Protein AF-A0A1X7KMZ3-F1 (afdb_monomer_lite)

Radius of gyration: 23.18 Å; chains: 1; bounding box: 43×46×65 Å

Organism: NCBI:txid1028

pLDDT: mean 80.12, std 15.89, range [40.56, 98.0]

Secondary structure (DSSP, 8-state):
-HHHHHHHHHHHHHHHHHHHHH-HHHHHHHHHHHHTS-HHHHHHHHHHHHHHHHHHHHHHHHHHT--SSHHHHS----------SEEEE--GGGSEEEEEES---THHHHHHHHHHHH-TT---TT-EEEE-SS-EEEE-TT--HHHHHHHHHHHHHHSTTS-EEEEEE-SS-EEEEEE-SSSTTEEEEEETT--EEEEETTTTTTT--EEEE-TT--------HHHHHHHHHHH-

Structure (mmCIF, N/CA/C/O backbone):
data_AF-A0A1X7KMZ3-F1
#
_entry.id   AF-A0A1X7KMZ3-F1
#
loop_
_atom_site.group_PDB
_atom_site.id
_atom_site.type_symbol
_atom_site.label_atom_id
_atom_site.label_alt_id
_atom_site.label_comp_id
_atom_site.label_asym_id
_atom_site.label_entity_id
_atom_site.label_seq_id
_atom_site.pdbx_PDB_ins_code
_atom_site.Cartn_x
_atom_site.Cartn_y
_atom_site.Cartn_z
_atom_site.occupancy
_atom_site.B_iso_or_equiv
_atom_site.auth_seq_id
_atom_site.auth_comp_id
_atom_site.auth_asym_id
_atom_site.auth_atom_id
_atom_site.pdbx_PDB_model_num
ATOM 1 N N . MET A 1 1 ? 12.683 31.405 -36.930 1.00 46.34 1 MET A N 1
ATOM 2 C CA . MET A 1 1 ? 13.357 30.207 -36.373 1.00 46.34 1 MET A CA 1
ATOM 3 C C . MET A 1 1 ? 12.387 29.096 -35.971 1.00 46.34 1 MET A C 1
ATOM 5 O O . MET A 1 1 ? 12.690 27.960 -36.294 1.00 46.34 1 MET A O 1
ATOM 9 N N . LYS A 1 2 ? 11.215 29.391 -35.378 1.00 45.09 2 LYS A N 1
ATOM 10 C CA . LYS A 1 2 ? 10.171 28.395 -35.037 1.00 45.09 2 LYS A CA 1
ATOM 11 C C . LYS A 1 2 ? 9.785 27.461 -36.208 1.00 45.09 2 LYS A C 1
ATOM 13 O O . LYS A 1 2 ? 9.883 26.249 -36.090 1.00 45.09 2 LYS A O 1
ATOM 18 N N . TYR A 1 3 ? 9.530 28.041 -37.382 1.00 51.06 3 TYR A N 1
ATOM 19 C CA . TYR A 1 3 ? 9.120 27.303 -38.588 1.00 51.06 3 TYR A CA 1
ATOM 20 C C . TYR A 1 3 ? 10.201 26.406 -39.218 1.00 51.06 3 TYR A C 1
ATOM 22 O O . TYR A 1 3 ? 9.882 25.451 -39.916 1.00 51.06 3 TYR A O 1
ATOM 30 N N . VAL A 1 4 ? 11.488 26.689 -38.979 1.00 57.62 4 VAL A N 1
ATOM 31 C CA . VAL A 1 4 ? 12.592 25.868 -39.516 1.00 57.62 4 VAL A CA 1
ATOM 32 C C . VAL A 1 4 ? 12.748 24.587 -38.693 1.00 57.62 4 VAL A C 1
ATOM 34 O O . VAL A 1 4 ? 13.007 23.521 -39.242 1.00 57.62 4 VAL A O 1
ATOM 37 N N . PHE A 1 5 ? 12.537 24.687 -37.380 1.00 48.81 5 PHE A N 1
ATOM 38 C CA . PHE A 1 5 ? 12.595 23.554 -36.463 1.00 48.81 5 PHE A CA 1
ATOM 39 C C . PHE A 1 5 ? 11.394 22.616 -36.645 1.00 48.81 5 PHE A C 1
ATOM 41 O O . PHE A 1 5 ? 11.571 21.407 -36.774 1.00 48.81 5 PHE A O 1
ATOM 48 N N . GLU A 1 6 ? 10.187 23.176 -36.770 1.00 58.66 6 GLU A N 1
ATOM 49 C CA . GLU A 1 6 ? 8.976 22.417 -37.116 1.00 58.66 6 GLU A CA 1
ATOM 50 C C . GLU A 1 6 ? 9.126 21.709 -38.473 1.00 58.66 6 GLU A C 1
ATOM 52 O O . GLU A 1 6 ? 8.805 20.527 -38.594 1.00 58.66 6 GLU A O 1
ATOM 57 N N . GLY A 1 7 ? 9.708 22.384 -39.473 1.00 70.38 7 GLY A N 1
ATOM 58 C CA . GLY A 1 7 ? 9.989 21.789 -40.781 1.00 70.38 7 GLY A CA 1
ATOM 59 C C . GLY A 1 7 ? 10.945 20.593 -40.719 1.00 70.38 7 GLY A C 1
ATOM 60 O O . GLY A 1 7 ? 10.692 19.573 -41.357 1.00 70.38 7 GLY A O 1
ATOM 61 N N . LEU A 1 8 ? 12.012 20.674 -39.918 1.00 64.81 8 LEU A N 1
ATOM 62 C CA . LEU A 1 8 ? 12.963 19.569 -39.743 1.00 64.81 8 LEU A CA 1
ATOM 63 C C . LEU A 1 8 ? 12.339 18.359 -39.037 1.00 64.81 8 LEU A C 1
ATOM 65 O O . LEU A 1 8 ? 12.598 17.225 -39.441 1.00 64.81 8 LEU A O 1
ATOM 69 N N . ILE A 1 9 ? 11.484 18.585 -38.034 1.00 67.19 9 ILE A N 1
ATOM 70 C CA . ILE A 1 9 ? 10.763 17.507 -37.339 1.00 67.19 9 ILE A CA 1
ATOM 71 C C . ILE A 1 9 ? 9.803 16.803 -38.299 1.00 67.19 9 ILE A C 1
ATOM 73 O O . ILE A 1 9 ? 9.798 15.574 -38.371 1.00 67.19 9 ILE A O 1
ATOM 77 N N . ILE A 1 10 ? 9.033 17.564 -39.080 1.00 72.69 10 ILE A N 1
ATOM 78 C CA . ILE A 1 10 ? 8.087 17.002 -40.051 1.00 72.69 10 ILE A CA 1
ATOM 79 C C . ILE A 1 10 ? 8.833 16.179 -41.109 1.00 72.69 10 ILE A C 1
ATOM 81 O O . ILE A 1 10 ? 8.431 15.053 -41.400 1.00 72.69 10 ILE A O 1
ATOM 85 N N . ILE A 1 11 ? 9.954 16.681 -41.636 1.00 76.12 11 ILE A N 1
ATOM 86 C CA . ILE A 1 11 ? 10.783 15.938 -42.599 1.00 76.12 11 ILE A CA 1
ATOM 87 C C . ILE A 1 11 ? 11.349 14.658 -41.966 1.00 76.12 11 ILE A C 1
ATOM 89 O O . ILE A 1 11 ? 11.349 13.613 -42.615 1.00 76.12 11 ILE A O 1
ATOM 93 N N . GLY A 1 12 ? 11.777 14.709 -40.701 1.00 73.12 12 GLY A N 1
ATOM 94 C CA . GLY A 1 12 ? 12.258 13.541 -39.959 1.00 73.12 12 GLY A CA 1
ATOM 95 C C . GLY A 1 12 ? 11.185 12.465 -39.781 1.00 73.12 12 GLY A C 1
ATOM 96 O O . GLY A 1 12 ? 11.438 11.294 -40.062 1.00 73.12 12 GLY A O 1
ATOM 97 N N . ILE A 1 13 ? 9.968 12.858 -39.395 1.00 72.88 13 ILE A N 1
ATOM 98 C CA . ILE A 1 13 ? 8.825 11.943 -39.243 1.00 72.88 13 ILE A CA 1
ATOM 99 C C . ILE A 1 13 ? 8.444 11.331 -40.596 1.00 72.88 13 ILE A C 1
ATOM 101 O O . ILE A 1 13 ? 8.259 10.118 -40.694 1.00 72.88 13 ILE A O 1
ATOM 105 N N . VAL A 1 14 ? 8.384 12.137 -41.660 1.00 75.81 14 VAL A N 1
ATOM 106 C CA . VAL A 1 14 ? 8.074 11.650 -43.013 1.00 75.81 14 VAL A CA 1
ATOM 107 C C . VAL A 1 14 ? 9.149 10.681 -43.506 1.00 75.81 14 VAL A C 1
ATOM 109 O O . VAL A 1 14 ? 8.815 9.618 -44.026 1.00 75.81 14 VAL A O 1
ATOM 112 N N . ALA A 1 15 ? 10.432 10.984 -43.300 1.00 67.81 15 ALA A N 1
ATOM 113 C CA . ALA A 1 15 ? 11.527 10.084 -43.654 1.00 67.81 15 ALA A CA 1
ATOM 114 C C . ALA A 1 15 ? 11.443 8.755 -42.884 1.00 67.81 15 ALA A C 1
ATOM 116 O O . ALA A 1 15 ? 11.646 7.689 -43.470 1.00 67.81 15 ALA A O 1
ATOM 117 N N . LEU A 1 16 ? 11.082 8.798 -41.599 1.00 68.88 16 LEU A N 1
ATOM 118 C CA . LEU A 1 16 ? 10.900 7.614 -40.763 1.00 68.88 16 LEU A CA 1
ATOM 119 C C . LEU A 1 16 ? 9.743 6.739 -41.271 1.00 68.88 16 LEU A C 1
ATOM 121 O O . LEU A 1 16 ? 9.925 5.540 -41.477 1.00 68.88 16 LEU A O 1
ATOM 125 N N . ILE A 1 17 ? 8.590 7.346 -41.573 1.00 71.31 17 ILE A N 1
ATOM 126 C CA . ILE A 1 17 ? 7.420 6.657 -42.142 1.00 71.31 17 ILE A CA 1
ATOM 127 C C . ILE A 1 17 ? 7.760 6.029 -43.500 1.00 71.31 17 ILE A C 1
ATOM 129 O O . ILE A 1 17 ? 7.468 4.855 -43.730 1.00 71.31 17 ILE A O 1
ATOM 133 N N . VAL A 1 18 ? 8.429 6.769 -44.391 1.00 71.56 18 VAL A N 1
ATOM 134 C CA . VAL A 1 18 ? 8.856 6.257 -45.705 1.00 71.56 18 VAL A CA 1
ATOM 135 C C . VAL A 1 18 ? 9.810 5.074 -45.549 1.00 71.56 18 VAL A C 1
ATOM 137 O O . VAL A 1 18 ? 9.701 4.098 -46.289 1.00 71.56 18 VAL A O 1
ATOM 140 N N . THR A 1 19 ? 10.716 5.121 -44.574 1.00 63.22 19 THR A N 1
ATOM 141 C CA . THR A 1 19 ? 11.666 4.031 -44.315 1.00 63.22 19 THR A CA 1
ATOM 142 C C . THR A 1 19 ? 10.948 2.782 -43.790 1.00 63.22 19 THR A C 1
ATOM 144 O O . THR A 1 19 ? 11.239 1.681 -44.258 1.00 63.22 19 THR A O 1
ATOM 147 N N . ILE A 1 20 ? 9.948 2.952 -42.914 1.00 65.06 20 ILE A N 1
ATOM 148 C CA . ILE A 1 20 ? 9.082 1.873 -42.404 1.00 65.06 20 ILE A CA 1
ATOM 149 C C . ILE A 1 20 ? 8.289 1.199 -43.528 1.00 65.06 20 ILE A C 1
ATOM 151 O O . ILE A 1 20 ? 8.257 -0.029 -43.609 1.00 65.06 20 ILE A O 1
ATOM 155 N N . ILE A 1 21 ? 7.697 1.987 -44.427 1.00 67.75 21 ILE A N 1
ATOM 156 C CA . ILE A 1 21 ? 6.899 1.471 -45.549 1.00 67.75 21 ILE A CA 1
ATOM 157 C C . ILE A 1 21 ? 7.785 0.792 -46.603 1.00 67.75 21 ILE A C 1
ATOM 159 O O . ILE A 1 21 ? 7.396 -0.226 -47.176 1.00 67.75 21 ILE A O 1
ATOM 163 N N . LYS A 1 22 ? 8.975 1.341 -46.874 1.00 67.56 22 LYS A N 1
ATOM 164 C CA . LYS A 1 22 ? 9.856 0.870 -47.953 1.00 67.56 22 LYS A CA 1
ATOM 165 C C . LYS A 1 22 ? 10.683 -0.361 -47.568 1.00 67.56 22 LYS A C 1
ATOM 167 O O . LYS A 1 22 ? 10.978 -1.169 -48.445 1.00 67.56 22 LYS A O 1
ATOM 172 N N . TYR A 1 23 ? 11.014 -0.538 -46.285 1.00 64.94 23 TYR A N 1
ATOM 173 C CA . TYR A 1 23 ? 11.854 -1.647 -45.801 1.00 64.94 23 TYR A CA 1
ATOM 174 C C . TYR A 1 23 ? 11.242 -2.420 -44.612 1.00 64.94 23 TYR A C 1
ATOM 176 O O . TYR A 1 23 ? 11.902 -2.621 -43.588 1.00 64.94 23 TYR A O 1
ATOM 184 N N . PRO A 1 24 ? 10.000 -2.929 -44.723 1.00 54.53 24 PRO A N 1
ATOM 185 C CA . PRO A 1 24 ? 9.298 -3.549 -43.596 1.00 54.53 24 PRO A CA 1
ATOM 186 C C . PRO A 1 24 ? 9.965 -4.847 -43.109 1.00 54.53 24 PRO A C 1
ATOM 188 O O . PRO A 1 24 ? 9.921 -5.166 -41.922 1.00 54.53 24 PRO A O 1
ATOM 191 N N . LYS A 1 25 ? 10.624 -5.597 -44.006 1.00 51.34 25 LYS A N 1
ATOM 192 C CA . LYS A 1 25 ? 11.286 -6.875 -43.675 1.00 51.34 25 LYS A CA 1
ATOM 193 C C . LYS A 1 25 ? 12.601 -6.699 -42.907 1.00 51.34 25 LYS A C 1
ATOM 195 O O . LYS A 1 25 ? 12.899 -7.526 -42.045 1.00 51.34 25 LYS A O 1
ATOM 200 N N . ASP A 1 26 ? 13.352 -5.636 -43.187 1.00 57.88 26 ASP A N 1
ATOM 201 C CA . ASP A 1 26 ? 14.619 -5.339 -42.505 1.00 57.88 26 ASP A CA 1
ATOM 202 C C . ASP A 1 26 ? 14.368 -4.701 -41.135 1.00 57.88 26 ASP A C 1
ATOM 204 O O . ASP A 1 26 ? 15.017 -5.053 -40.149 1.00 57.88 26 ASP A O 1
ATOM 208 N N . ILE A 1 27 ? 13.338 -3.855 -41.043 1.00 56.44 27 ILE A N 1
ATOM 209 C CA . ILE A 1 27 ? 12.881 -3.258 -39.784 1.00 56.44 27 ILE A CA 1
ATOM 210 C C . ILE A 1 27 ? 12.283 -4.321 -38.858 1.00 56.44 27 ILE A C 1
ATOM 212 O O . ILE A 1 27 ? 12.613 -4.341 -37.676 1.00 56.44 27 ILE A O 1
ATOM 216 N N . GLY A 1 28 ? 11.490 -5.263 -39.384 1.00 54.44 28 GLY A N 1
ATOM 217 C CA . GLY A 1 28 ? 10.931 -6.365 -38.595 1.00 54.44 28 GLY A CA 1
ATOM 218 C C . GLY A 1 28 ? 12.000 -7.275 -37.976 1.00 54.44 28 GLY A C 1
ATOM 219 O O . GLY A 1 28 ? 11.924 -7.589 -36.791 1.00 54.44 28 GLY A O 1
ATOM 220 N N . LYS A 1 29 ? 13.038 -7.653 -38.737 1.00 52.97 29 LYS A N 1
ATOM 221 C CA . LYS A 1 29 ? 14.151 -8.476 -38.222 1.00 52.97 29 LYS A CA 1
ATOM 222 C C . LYS A 1 29 ? 15.063 -7.709 -37.256 1.00 52.97 29 LYS A C 1
ATOM 224 O O . LYS A 1 29 ? 15.532 -8.296 -36.283 1.00 52.97 29 LYS A O 1
ATOM 229 N N . GLY A 1 30 ? 15.287 -6.416 -37.497 1.00 55.62 30 GLY A N 1
ATOM 230 C CA . GLY A 1 30 ? 16.065 -5.547 -36.610 1.00 55.62 30 GLY A CA 1
ATOM 231 C C . GLY A 1 30 ? 15.364 -5.259 -35.279 1.00 55.62 30 GLY A C 1
ATOM 232 O O . GLY A 1 30 ? 16.003 -5.348 -34.234 1.00 55.62 30 GLY A O 1
ATOM 233 N N . LEU A 1 31 ? 14.054 -4.985 -35.301 1.00 55.09 31 LEU A N 1
ATOM 234 C CA . LEU A 1 31 ? 13.235 -4.739 -34.105 1.00 55.09 31 LEU A CA 1
ATOM 235 C C . LEU A 1 31 ? 13.064 -5.991 -33.242 1.00 55.09 31 LEU A C 1
ATOM 237 O O . LEU A 1 31 ? 13.201 -5.914 -32.026 1.00 55.09 31 LEU A O 1
ATOM 241 N N . LEU A 1 32 ? 12.822 -7.157 -33.852 1.00 52.66 32 LEU A N 1
ATOM 242 C CA . LEU A 1 32 ? 12.741 -8.427 -33.117 1.00 52.66 32 LEU A CA 1
ATOM 243 C C . LEU A 1 32 ? 14.068 -8.778 -32.422 1.00 52.66 32 LEU A C 1
ATOM 245 O O . LEU A 1 32 ? 14.062 -9.308 -31.313 1.00 52.66 32 LEU A O 1
ATOM 249 N N . GLY A 1 33 ? 15.207 -8.441 -33.037 1.00 54.59 33 GLY A N 1
ATOM 250 C CA . GLY A 1 33 ? 16.529 -8.618 -32.432 1.00 54.59 33 GLY A CA 1
ATOM 251 C C . GLY A 1 33 ? 16.812 -7.642 -31.286 1.00 54.59 33 GLY A C 1
ATOM 252 O O . GLY A 1 33 ? 17.378 -8.046 -30.272 1.00 54.59 33 GLY A O 1
ATOM 253 N N . THR A 1 34 ? 16.388 -6.381 -31.395 1.00 54.06 34 THR A N 1
ATOM 254 C CA . THR A 1 34 ? 16.603 -5.368 -30.348 1.00 54.06 34 THR A CA 1
ATOM 255 C C . THR A 1 34 ? 15.651 -5.518 -29.161 1.00 54.06 34 THR A C 1
ATOM 257 O O . THR A 1 34 ? 16.092 -5.325 -28.031 1.00 54.06 34 THR A O 1
ATOM 260 N N . LEU A 1 35 ? 14.407 -5.967 -29.367 1.00 52.28 35 LEU A N 1
ATOM 261 C CA . LEU A 1 35 ? 13.454 -6.306 -28.293 1.00 52.28 35 LEU A CA 1
ATOM 262 C C . LEU A 1 35 ? 13.927 -7.464 -27.394 1.00 52.28 35 LEU A C 1
ATOM 264 O O . LEU A 1 35 ? 13.500 -7.558 -26.248 1.00 52.28 35 LEU A O 1
ATOM 268 N N . SER A 1 36 ? 14.827 -8.323 -27.888 1.00 52.91 36 SER A N 1
ATOM 269 C CA . SER A 1 36 ? 15.429 -9.423 -27.114 1.00 52.91 36 SER A CA 1
ATOM 270 C C . SER A 1 36 ? 16.613 -9.000 -26.231 1.00 52.91 36 SER A C 1
ATOM 272 O O . SER A 1 36 ? 17.110 -9.795 -25.430 1.00 52.91 36 SER A O 1
ATOM 274 N N . LEU A 1 37 ? 17.094 -7.758 -26.366 1.00 51.78 37 LEU A N 1
ATOM 275 C CA . LEU A 1 37 ? 18.195 -7.257 -25.551 1.00 51.78 37 LEU A CA 1
ATOM 276 C C . LEU A 1 37 ? 17.677 -6.862 -24.164 1.00 51.78 37 LEU A C 1
ATOM 278 O O . LEU A 1 37 ? 16.611 -6.259 -24.056 1.00 51.78 37 LEU A O 1
ATOM 282 N N . PRO A 1 38 ? 18.441 -7.130 -23.087 1.00 58.88 38 PRO A N 1
ATOM 283 C CA . PRO A 1 38 ? 18.054 -6.692 -21.753 1.00 58.88 38 PRO A CA 1
ATOM 284 C C . PRO A 1 38 ? 17.823 -5.179 -21.764 1.00 58.88 38 PRO A C 1
ATOM 286 O O . PRO A 1 38 ? 18.670 -4.438 -22.272 1.00 58.88 38 PRO A O 1
ATOM 289 N N . PHE A 1 39 ? 16.699 -4.736 -21.189 1.00 57.28 39 PHE A N 1
ATOM 290 C CA . PHE A 1 39 ? 16.187 -3.356 -21.224 1.00 57.28 39 PHE A CA 1
ATOM 291 C C . PHE A 1 39 ? 17.277 -2.294 -21.023 1.00 57.28 39 PHE A C 1
ATOM 293 O O . PHE A 1 39 ? 17.345 -1.305 -21.745 1.00 57.28 39 PHE A O 1
ATOM 300 N N . ARG A 1 40 ? 18.230 -2.555 -20.121 1.00 51.06 40 ARG A N 1
ATOM 301 C CA . ARG A 1 40 ? 19.379 -1.681 -19.850 1.00 51.06 40 ARG A CA 1
ATOM 302 C C . ARG A 1 40 ? 20.253 -1.388 -21.081 1.00 51.06 40 ARG A C 1
ATOM 304 O O . ARG A 1 40 ? 20.716 -0.262 -21.241 1.00 51.06 40 ARG A O 1
ATOM 311 N N . ARG A 1 41 ? 20.495 -2.370 -21.955 1.00 60.09 41 ARG A N 1
ATOM 312 C CA . ARG A 1 41 ? 21.284 -2.194 -23.191 1.00 60.09 41 ARG A CA 1
ATOM 313 C C . ARG A 1 41 ? 20.489 -1.448 -24.259 1.00 60.09 41 ARG A C 1
ATOM 315 O O . ARG A 1 41 ? 21.051 -0.572 -24.908 1.00 60.09 41 ARG A O 1
ATOM 322 N N . LEU A 1 42 ? 19.197 -1.753 -24.387 1.00 62.53 42 LEU A N 1
ATOM 323 C CA . LEU A 1 42 ? 18.291 -1.047 -25.294 1.00 62.53 42 LEU A CA 1
ATOM 324 C C . LEU A 1 42 ? 18.188 0.437 -24.913 1.00 62.53 42 LEU A C 1
ATOM 326 O O . LEU A 1 42 ? 18.393 1.308 -25.753 1.00 62.53 42 LEU A O 1
ATOM 330 N N . TRP A 1 43 ? 17.984 0.717 -23.626 1.00 62.69 43 TRP A N 1
ATOM 331 C CA . TRP A 1 43 ? 17.929 2.072 -23.088 1.00 62.69 43 TRP A CA 1
ATOM 332 C C . TRP A 1 43 ? 19.237 2.839 -23.296 1.00 62.69 43 TRP A C 1
ATOM 334 O O . TRP A 1 43 ? 19.216 4.008 -23.657 1.00 62.69 43 TRP A O 1
ATOM 344 N N . THR A 1 44 ? 20.389 2.175 -23.150 1.00 69.38 44 THR A N 1
ATOM 345 C CA . THR A 1 44 ? 21.698 2.805 -23.399 1.00 69.38 44 THR A CA 1
ATOM 346 C C . THR A 1 44 ? 21.866 3.203 -24.868 1.00 69.38 44 THR A C 1
ATOM 348 O O . THR A 1 44 ? 22.379 4.282 -25.150 1.00 69.38 44 THR A O 1
ATOM 351 N N . LEU A 1 45 ? 21.410 2.369 -25.809 1.00 71.00 45 LEU A N 1
ATOM 352 C CA . LEU A 1 45 ? 21.455 2.677 -27.243 1.00 71.00 45 LEU A CA 1
ATOM 353 C C . LEU A 1 45 ? 20.506 3.820 -27.613 1.00 71.00 45 LEU A C 1
ATOM 355 O O . LEU A 1 45 ? 20.894 4.717 -28.358 1.00 71.00 45 LEU A O 1
ATOM 359 N N . ILE A 1 46 ? 19.291 3.811 -27.061 1.00 71.44 46 ILE A N 1
ATOM 360 C CA . ILE A 1 46 ? 18.316 4.894 -27.235 1.00 71.44 46 ILE A CA 1
ATOM 361 C C . ILE A 1 46 ? 18.888 6.202 -26.681 1.00 71.44 46 ILE A C 1
ATOM 363 O O . ILE A 1 46 ? 18.896 7.208 -27.383 1.00 71.44 46 ILE A O 1
ATOM 367 N N . ARG A 1 47 ? 19.454 6.181 -25.468 1.00 70.38 47 ARG A N 1
ATOM 368 C CA . ARG A 1 47 ? 20.081 7.357 -24.855 1.00 70.38 47 ARG A CA 1
ATOM 369 C C . ARG A 1 47 ? 21.263 7.867 -25.676 1.00 70.38 47 ARG A C 1
ATOM 371 O O . ARG A 1 47 ? 21.380 9.065 -25.881 1.00 70.38 47 ARG A O 1
ATOM 378 N N . PHE A 1 48 ? 22.099 6.978 -26.213 1.00 73.88 48 PHE A N 1
ATOM 379 C CA . PHE A 1 48 ? 23.207 7.367 -27.090 1.00 73.88 48 PHE A CA 1
ATOM 380 C C . PHE A 1 48 ? 22.722 8.043 -28.382 1.00 73.88 48 PHE A C 1
ATOM 382 O O . PHE A 1 48 ? 23.319 9.019 -28.829 1.00 73.88 48 PHE A O 1
ATOM 389 N N . LEU A 1 49 ? 21.622 7.558 -28.962 1.00 75.50 49 LEU A N 1
ATOM 390 C CA . LEU A 1 49 ? 21.004 8.157 -30.147 1.00 75.50 49 LEU A CA 1
ATOM 391 C C . LEU A 1 49 ? 20.359 9.521 -29.844 1.00 75.50 49 LEU A C 1
ATOM 393 O O . LEU A 1 49 ? 20.360 10.404 -30.700 1.00 75.50 49 LEU A O 1
ATOM 397 N N . LEU A 1 50 ? 19.823 9.697 -28.634 1.00 76.75 50 LEU A N 1
ATOM 398 C CA . LEU A 1 50 ? 19.197 10.939 -28.172 1.00 76.75 50 LEU A CA 1
ATOM 399 C C . LEU A 1 50 ? 20.200 11.960 -27.613 1.00 76.75 50 LEU A C 1
ATOM 401 O O . LEU A 1 50 ? 19.872 13.139 -27.517 1.00 76.75 50 LEU A O 1
ATOM 405 N N . LEU A 1 51 ? 21.434 11.551 -27.324 1.00 76.56 51 LEU A N 1
ATOM 406 C CA . LEU A 1 51 ? 22.493 12.398 -26.766 1.00 76.56 51 LEU A CA 1
ATOM 407 C C . LEU A 1 51 ? 22.754 13.700 -27.559 1.00 76.56 51 LEU A C 1
ATOM 409 O O . LEU A 1 51 ? 22.918 14.746 -26.933 1.00 76.56 51 LEU A O 1
ATOM 413 N N . PRO A 1 52 ? 22.739 13.723 -28.910 1.00 75.88 52 PRO A N 1
ATOM 414 C CA . PRO A 1 52 ? 22.868 14.971 -29.667 1.00 75.88 52 PRO A CA 1
ATOM 415 C C . PRO A 1 52 ? 21.706 15.942 -29.421 1.00 75.88 52 PRO A C 1
ATOM 417 O O . PRO A 1 52 ? 21.905 17.155 -29.441 1.00 75.88 52 PRO A O 1
ATOM 420 N N . PHE A 1 53 ? 20.500 15.417 -29.182 1.00 73.88 53 PHE A N 1
ATOM 421 C CA . PHE A 1 53 ? 19.327 16.220 -28.845 1.00 73.88 53 PHE A CA 1
ATOM 422 C C . PHE A 1 53 ? 19.406 16.732 -27.405 1.00 73.88 53 PHE A C 1
ATOM 424 O O . PHE A 1 53 ? 19.136 17.909 -27.191 1.00 73.88 53 PHE A O 1
ATOM 431 N N . GLU A 1 54 ? 19.847 15.907 -26.447 1.00 70.69 54 GLU A N 1
ATOM 432 C CA . GLU A 1 54 ? 20.114 16.344 -25.064 1.00 70.69 54 GLU A CA 1
ATOM 433 C C . GLU A 1 54 ? 21.137 17.492 -25.032 1.00 70.69 54 GLU A C 1
ATOM 435 O O . GLU A 1 54 ? 20.886 18.531 -24.424 1.00 70.69 54 GLU A O 1
ATOM 440 N N . LEU A 1 55 ? 22.254 17.365 -25.759 1.00 79.00 55 LEU A N 1
ATOM 441 C CA . LEU A 1 55 ? 23.271 18.420 -25.852 1.00 79.00 55 LEU A CA 1
ATOM 442 C C . LEU A 1 55 ? 22.743 19.700 -26.512 1.00 79.00 55 LEU A C 1
ATOM 444 O O . LEU A 1 55 ? 23.118 20.803 -26.112 1.00 79.00 55 LEU A O 1
ATOM 448 N N . LEU A 1 56 ? 21.875 19.573 -27.517 1.00 75.12 56 LEU A N 1
ATOM 449 C CA . LEU A 1 56 ? 21.254 20.717 -28.182 1.00 75.12 56 LEU A CA 1
ATOM 450 C C . LEU A 1 56 ? 20.258 21.434 -27.260 1.00 75.12 56 LEU A C 1
ATOM 452 O O . LEU A 1 56 ? 20.231 22.663 -27.248 1.00 75.12 56 LEU A O 1
ATOM 456 N N . ILE A 1 57 ? 19.486 20.687 -26.465 1.00 71.44 57 ILE A N 1
ATOM 457 C CA . ILE A 1 57 ? 18.594 21.236 -25.436 1.00 71.44 57 ILE A CA 1
ATOM 458 C C . ILE A 1 57 ? 19.416 21.995 -24.389 1.00 71.44 57 ILE A C 1
ATOM 460 O O . ILE A 1 57 ? 19.164 23.180 -24.188 1.00 71.44 57 ILE A O 1
ATOM 464 N N . LEU A 1 58 ? 20.460 21.373 -23.827 1.00 74.56 58 LEU A N 1
ATOM 465 C CA . LEU A 1 58 ? 21.357 22.007 -22.850 1.00 74.56 58 LEU A CA 1
ATOM 466 C C . LEU A 1 58 ? 21.998 23.293 -23.391 1.00 74.56 58 LEU A C 1
ATOM 468 O O . LEU A 1 58 ? 22.067 24.307 -22.697 1.00 74.56 58 LEU A O 1
ATOM 472 N N . PHE A 1 59 ? 22.442 23.280 -24.651 1.00 76.69 59 PHE A N 1
ATOM 473 C CA . PHE A 1 59 ? 23.011 24.461 -25.298 1.00 76.69 59 PHE A CA 1
ATOM 474 C C . PHE A 1 59 ? 21.990 25.595 -25.462 1.00 76.69 59 PHE A C 1
ATOM 476 O O . PHE A 1 59 ? 22.317 26.763 -25.244 1.00 76.69 59 PHE A O 1
ATOM 483 N N . LEU A 1 60 ? 20.758 25.271 -25.864 1.00 74.12 60 LEU A N 1
ATOM 484 C CA . LEU A 1 60 ? 19.692 26.260 -26.018 1.00 74.12 60 LEU A CA 1
ATOM 485 C C . LEU A 1 60 ? 19.301 26.852 -24.662 1.00 74.12 60 LEU A C 1
ATOM 487 O O . LEU A 1 60 ? 19.212 28.069 -24.537 1.00 74.12 60 LEU A O 1
ATOM 491 N N . GLU A 1 61 ? 19.131 26.019 -23.645 1.00 76.19 61 GLU A N 1
ATOM 492 C CA . GLU A 1 61 ? 18.771 26.450 -22.292 1.00 76.19 61 GLU A CA 1
ATOM 493 C C . GLU A 1 61 ? 19.833 27.357 -21.674 1.00 76.19 61 GLU A C 1
ATOM 495 O O . GLU A 1 61 ? 19.504 28.441 -21.193 1.00 76.19 61 GLU A O 1
ATOM 500 N N . HIS A 1 62 ? 21.115 27.003 -21.816 1.00 77.94 62 HIS A N 1
ATOM 501 C CA . HIS A 1 62 ? 22.214 27.852 -21.360 1.00 77.94 62 HIS A CA 1
ATOM 502 C C . HIS A 1 62 ? 22.276 29.197 -22.103 1.00 77.94 62 HIS A C 1
ATOM 504 O O . HIS A 1 62 ? 22.602 30.225 -21.516 1.00 77.94 62 HIS A O 1
ATOM 510 N N . LYS A 1 63 ? 21.943 29.216 -23.399 1.00 77.94 63 LYS A N 1
ATOM 511 C CA . LYS A 1 63 ? 21.941 30.443 -24.208 1.00 77.94 63 LYS A CA 1
ATOM 512 C C . LYS A 1 63 ? 20.771 31.380 -23.885 1.00 77.94 63 LYS A C 1
ATOM 514 O O . LYS A 1 63 ? 20.898 32.586 -24.093 1.00 77.94 63 LYS A O 1
ATOM 519 N N . PHE A 1 64 ? 19.639 30.836 -23.447 1.00 78.44 64 PHE A N 1
ATOM 520 C CA . PHE A 1 64 ? 18.411 31.592 -23.184 1.00 78.44 64 PHE A CA 1
ATOM 521 C C . PHE A 1 64 ? 18.106 31.779 -21.688 1.00 78.44 64 PHE A C 1
ATOM 523 O O . PHE A 1 64 ? 17.099 32.406 -21.377 1.00 78.44 64 PHE A O 1
ATOM 530 N N . ASP A 1 65 ? 18.972 31.281 -20.798 1.00 71.69 65 ASP A N 1
ATOM 531 C CA . ASP A 1 65 ? 18.849 31.341 -19.331 1.00 71.69 65 ASP A CA 1
ATOM 532 C C . ASP A 1 65 ? 17.493 30.813 -18.822 1.00 71.69 65 ASP A C 1
ATOM 534 O O . ASP A 1 65 ? 16.810 31.411 -17.991 1.00 71.69 65 ASP A O 1
ATOM 538 N N . VAL A 1 66 ? 17.060 29.686 -19.393 1.00 70.12 66 VAL A N 1
ATOM 539 C CA . VAL A 1 66 ? 15.778 29.039 -19.089 1.00 70.12 66 VAL A CA 1
ATOM 540 C C . VAL A 1 66 ? 15.986 27.560 -18.779 1.00 70.12 66 VAL A C 1
ATOM 542 O O . VAL A 1 66 ? 16.622 26.862 -19.554 1.00 70.12 66 VAL A O 1
ATOM 545 N N . ASN A 1 67 ? 15.386 27.067 -17.690 1.00 57.94 67 ASN A N 1
ATOM 546 C CA . ASN A 1 67 ? 15.461 25.661 -17.259 1.00 57.94 67 ASN A CA 1
ATOM 547 C C . ASN A 1 67 ? 14.092 24.972 -17.406 1.00 57.94 67 ASN A C 1
ATOM 549 O O . ASN A 1 67 ? 13.454 24.616 -16.411 1.00 57.94 67 ASN A O 1
ATOM 553 N N . TYR A 1 68 ? 13.583 24.858 -18.635 1.00 60.28 68 TYR A N 1
ATOM 554 C CA . TYR A 1 68 ? 12.239 24.312 -18.885 1.00 60.28 68 TYR A CA 1
ATOM 555 C C . TYR A 1 68 ? 12.246 22.801 -19.132 1.00 60.28 68 TYR A C 1
ATOM 557 O O . TYR A 1 68 ? 11.370 22.106 -18.629 1.00 60.28 68 TYR A O 1
ATOM 565 N N . LEU A 1 69 ? 13.207 22.299 -19.906 1.00 55.06 69 LEU A N 1
ATOM 566 C CA . LEU A 1 69 ? 13.341 20.908 -20.335 1.00 55.06 69 LEU A CA 1
ATOM 567 C C . LEU A 1 69 ? 14.367 20.150 -19.489 1.00 55.06 69 LEU A C 1
ATOM 569 O O . LEU A 1 69 ? 14.102 19.001 -19.143 1.00 55.06 69 LEU A O 1
ATOM 573 N N . THR A 1 70 ? 15.465 20.784 -19.059 1.00 54.59 70 THR A N 1
ATOM 574 C CA . THR A 1 70 ? 16.392 20.195 -18.066 1.00 54.59 70 THR A CA 1
ATOM 575 C C . THR A 1 70 ? 15.678 19.794 -16.787 1.00 54.59 70 THR A C 1
ATOM 577 O O . THR A 1 70 ? 15.985 18.750 -16.240 1.00 54.59 70 THR A O 1
ATOM 580 N N . LYS A 1 71 ? 14.645 20.525 -16.351 1.00 53.84 71 LYS A N 1
ATOM 581 C CA . LYS A 1 71 ? 13.828 20.130 -15.191 1.00 53.84 71 LYS A CA 1
ATOM 582 C C . LYS A 1 71 ? 13.190 18.734 -15.332 1.00 53.84 71 LYS A C 1
ATOM 584 O O . LYS A 1 71 ? 12.978 18.073 -14.323 1.00 53.84 71 LYS A O 1
ATOM 589 N N . PHE A 1 72 ? 12.881 18.297 -16.555 1.00 49.34 72 PHE A N 1
ATOM 590 C CA . PHE A 1 72 ? 12.313 16.971 -16.842 1.00 49.34 72 PHE A CA 1
ATOM 591 C C . PHE A 1 72 ? 13.379 15.915 -17.179 1.00 49.34 72 PHE A C 1
ATOM 593 O O . PHE A 1 72 ? 13.084 14.725 -17.150 1.00 49.34 72 PHE A O 1
ATOM 600 N N . ILE A 1 73 ? 14.599 16.338 -17.530 1.00 50.84 73 ILE A N 1
ATOM 601 C CA . ILE A 1 73 ? 15.736 15.453 -17.843 1.00 50.84 73 ILE A CA 1
ATOM 602 C C . ILE A 1 73 ? 16.556 15.154 -16.572 1.00 50.84 73 ILE A C 1
ATOM 604 O O . ILE A 1 73 ? 16.950 14.012 -16.355 1.00 50.84 73 ILE A O 1
ATOM 608 N N . ASP A 1 74 ? 16.749 16.166 -15.722 1.00 42.56 74 ASP A N 1
ATOM 609 C CA . ASP A 1 74 ? 17.445 16.131 -14.427 1.00 42.56 74 ASP A CA 1
ATOM 610 C C . ASP A 1 74 ? 16.501 15.892 -13.244 1.00 42.56 74 ASP A C 1
ATOM 612 O O . ASP A 1 74 ? 16.946 15.890 -12.093 1.00 42.56 74 ASP A O 1
ATOM 616 N N . SER A 1 75 ? 15.212 15.615 -13.481 1.00 42.16 75 SER A N 1
ATOM 617 C CA . SER A 1 75 ? 14.471 14.797 -12.523 1.00 42.16 75 SER A CA 1
ATOM 618 C C . SER A 1 75 ? 15.059 13.387 -12.597 1.00 42.16 75 SER A C 1
ATOM 620 O O . SER A 1 75 ? 14.451 12.461 -13.135 1.00 42.16 75 SER A O 1
ATOM 622 N N . GLU A 1 76 ? 16.290 13.224 -12.099 1.00 40.56 76 GLU A N 1
ATOM 623 C CA . GLU A 1 76 ? 16.723 11.957 -11.550 1.00 40.56 76 GLU A CA 1
ATOM 624 C C . GLU A 1 76 ? 15.590 11.566 -10.618 1.00 40.56 76 GLU A C 1
ATOM 626 O O . GLU A 1 76 ? 15.412 12.191 -9.571 1.00 40.56 76 GLU A O 1
ATOM 631 N N . SER A 1 77 ? 14.780 10.586 -11.041 1.00 40.69 77 SER A N 1
ATOM 632 C CA . SER A 1 77 ? 13.902 9.855 -10.142 1.00 40.69 77 SER A CA 1
ATOM 633 C C . SER A 1 77 ? 14.779 9.588 -8.937 1.00 40.69 77 SER A C 1
ATOM 635 O O . SER A 1 77 ? 15.790 8.887 -9.083 1.00 40.69 77 SER A O 1
ATOM 637 N N . SER A 1 78 ? 14.517 10.264 -7.821 1.00 41.25 78 SER A N 1
ATOM 638 C CA . SER A 1 78 ? 15.391 10.203 -6.669 1.00 41.25 78 SER A CA 1
ATOM 639 C C . SER A 1 78 ? 15.192 8.815 -6.082 1.00 41.25 78 SER A C 1
ATOM 641 O O . SER A 1 78 ? 14.510 8.605 -5.086 1.00 41.25 78 SER A O 1
ATOM 643 N N . SER A 1 79 ? 15.820 7.812 -6.697 1.00 45.41 79 SER A N 1
ATOM 644 C CA . SER A 1 79 ? 16.068 6.528 -6.084 1.00 45.41 79 SER A CA 1
ATOM 645 C C . SER A 1 79 ? 17.147 6.800 -5.043 1.00 45.41 79 SER A C 1
ATOM 647 O O . SER A 1 79 ? 18.296 6.362 -5.158 1.00 45.41 79 SER A O 1
ATOM 649 N N . THR A 1 80 ? 16.813 7.613 -4.040 1.00 51.09 80 THR A N 1
ATOM 650 C CA . THR A 1 80 ? 17.527 7.641 -2.784 1.00 51.09 80 THR A CA 1
ATOM 651 C C . THR A 1 80 ? 17.427 6.210 -2.302 1.00 51.09 80 THR A C 1
ATOM 653 O O . THR A 1 80 ? 16.389 5.758 -1.833 1.00 51.09 80 THR A O 1
ATOM 656 N N . LYS A 1 81 ? 18.486 5.428 -2.540 1.00 59.12 81 LYS A N 1
ATOM 657 C CA . LYS A 1 81 ? 18.554 4.041 -2.095 1.00 59.12 81 LYS A CA 1
ATOM 658 C C . LYS A 1 81 ? 18.515 4.065 -0.577 1.00 59.12 81 LYS A C 1
ATOM 660 O O . LYS A 1 81 ? 19.552 4.164 0.082 1.00 59.12 81 LYS A O 1
ATOM 665 N N . LYS A 1 82 ? 17.304 4.008 -0.028 1.00 71.81 82 LYS A N 1
ATOM 666 C CA . LYS A 1 82 ? 17.048 3.905 1.399 1.00 71.81 82 LYS A CA 1
ATOM 667 C C . LYS A 1 82 ? 17.810 2.681 1.891 1.00 71.81 82 LYS A C 1
ATOM 669 O O . LYS A 1 82 ? 17.718 1.585 1.332 1.00 71.81 82 LYS A O 1
ATOM 674 N N . GLN A 1 83 ? 18.640 2.878 2.911 1.00 78.62 83 GLN A N 1
ATOM 675 C CA . GLN A 1 83 ? 19.393 1.770 3.490 1.00 78.62 83 GLN A CA 1
ATOM 676 C C . GLN A 1 83 ? 18.405 0.699 3.969 1.00 78.62 83 GLN A C 1
ATOM 678 O O . GLN A 1 83 ? 17.338 1.013 4.484 1.00 78.62 83 GLN A O 1
ATOM 683 N N . THR A 1 84 ? 18.735 -0.572 3.755 1.00 84.88 84 THR A N 1
ATOM 684 C CA . THR A 1 84 ? 17.933 -1.701 4.240 1.00 84.88 84 THR A CA 1
ATOM 685 C C . THR A 1 84 ? 18.770 -2.465 5.245 1.00 84.88 84 THR A C 1
ATOM 687 O O . THR A 1 84 ? 19.825 -2.986 4.887 1.00 84.88 84 THR A O 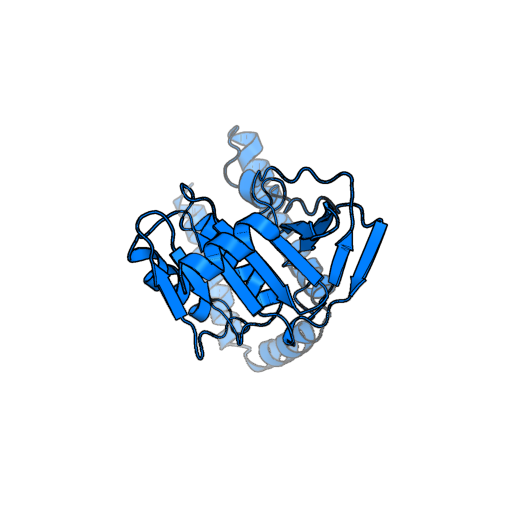1
ATOM 690 N N . THR A 1 85 ? 18.314 -2.518 6.492 1.00 88.25 85 THR A N 1
ATOM 691 C CA . THR A 1 85 ? 18.980 -3.279 7.555 1.00 88.25 85 THR A CA 1
ATOM 692 C C . THR A 1 85 ? 18.574 -4.748 7.509 1.00 88.25 85 THR A C 1
ATOM 694 O O . THR A 1 85 ? 19.415 -5.629 7.642 1.00 88.25 85 THR A O 1
ATOM 697 N N . GLU A 1 86 ? 17.289 -5.016 7.283 1.00 90.12 86 GLU A N 1
ATOM 698 C CA . GLU A 1 86 ? 16.703 -6.358 7.273 1.00 90.12 86 GLU A CA 1
ATOM 699 C C . GLU A 1 86 ? 15.608 -6.419 6.198 1.00 90.12 86 GLU A C 1
ATOM 701 O O . GLU A 1 86 ? 14.925 -5.426 5.942 1.00 90.12 86 GLU A O 1
ATOM 706 N N . ARG A 1 87 ? 15.423 -7.581 5.564 1.00 90.12 87 ARG A N 1
ATOM 707 C CA . ARG A 1 87 ? 14.262 -7.850 4.703 1.00 90.12 87 ARG A CA 1
ATOM 708 C C . ARG A 1 87 ? 13.343 -8.830 5.411 1.00 90.12 87 ARG A C 1
ATOM 710 O O . ARG A 1 87 ? 13.707 -9.989 5.597 1.00 90.12 87 ARG A O 1
ATOM 717 N N . LYS A 1 88 ? 12.152 -8.370 5.782 1.00 90.19 88 LYS A N 1
ATOM 718 C CA . LYS A 1 88 ? 11.129 -9.212 6.398 1.00 90.19 88 LYS A CA 1
ATOM 719 C C . LYS A 1 88 ? 10.159 -9.694 5.329 1.00 90.19 88 LYS A C 1
ATOM 721 O O . LYS A 1 88 ? 9.309 -8.928 4.885 1.00 90.19 88 LYS A O 1
ATOM 726 N N . HIS A 1 89 ? 10.286 -10.955 4.934 1.00 90.38 89 HIS A N 1
ATOM 727 C CA . HIS A 1 89 ? 9.325 -11.593 4.038 1.00 90.38 89 HIS A CA 1
ATOM 728 C C . HIS A 1 89 ? 7.954 -11.708 4.701 1.00 90.38 89 HIS A C 1
ATOM 730 O O . HIS A 1 89 ? 7.848 -12.027 5.889 1.00 90.38 89 HIS A O 1
ATOM 736 N N . ILE A 1 90 ? 6.911 -11.455 3.920 1.00 89.50 90 ILE A N 1
ATOM 737 C CA . ILE A 1 90 ? 5.519 -11.596 4.334 1.00 89.50 90 ILE A CA 1
ATOM 738 C C . ILE A 1 90 ? 4.797 -12.478 3.317 1.00 89.50 90 ILE A C 1
ATOM 740 O O . ILE A 1 90 ? 5.129 -12.459 2.143 1.00 89.50 90 ILE A O 1
ATOM 744 N N . ASN A 1 91 ? 3.828 -13.268 3.777 1.00 90.00 91 ASN A N 1
ATOM 745 C CA . ASN A 1 91 ? 2.886 -13.952 2.892 1.00 90.00 91 ASN A CA 1
ATOM 746 C C . ASN A 1 91 ? 1.632 -13.082 2.816 1.00 90.00 91 ASN A C 1
ATOM 748 O O . ASN A 1 91 ? 0.723 -13.228 3.642 1.00 90.00 91 ASN A O 1
ATOM 752 N N . PHE A 1 92 ? 1.639 -12.114 1.901 1.00 91.88 92 PHE A N 1
ATOM 753 C CA . PHE A 1 92 ? 0.656 -11.030 1.890 1.00 91.88 92 PHE A CA 1
ATOM 754 C C . PHE A 1 92 ? -0.757 -11.514 1.549 1.00 91.88 92 PHE A C 1
ATOM 756 O O . PHE A 1 92 ? -1.747 -10.926 1.985 1.00 91.88 92 PHE A O 1
ATOM 763 N N . LYS A 1 93 ? -0.870 -12.652 0.857 1.00 90.50 93 LYS A N 1
ATOM 764 C CA . LYS A 1 93 ? -2.151 -13.293 0.538 1.00 90.50 93 LYS A CA 1
ATOM 765 C C . LYS A 1 93 ? -3.027 -13.555 1.770 1.00 90.50 93 LYS A C 1
ATOM 767 O O . LYS A 1 93 ? -4.244 -13.471 1.668 1.00 90.50 93 LYS A O 1
ATOM 772 N N . ASN A 1 94 ? -2.424 -13.829 2.928 1.00 92.06 94 ASN A N 1
ATOM 773 C CA . ASN A 1 94 ? -3.150 -14.162 4.160 1.00 92.06 94 ASN A CA 1
ATOM 774 C C . ASN A 1 94 ? -3.564 -12.936 4.994 1.00 92.06 94 ASN A C 1
ATOM 776 O O . ASN A 1 94 ? -4.016 -13.093 6.130 1.00 92.06 94 ASN A O 1
ATOM 780 N N . PHE A 1 95 ? -3.357 -11.723 4.481 1.00 95.81 95 PHE A N 1
ATOM 781 C CA . PHE A 1 95 ? -3.694 -10.493 5.185 1.00 95.81 95 PHE A CA 1
ATOM 782 C C . PHE A 1 95 ? -5.105 -10.042 4.827 1.00 95.81 95 PHE A C 1
ATOM 784 O O . PHE A 1 95 ? -5.511 -10.087 3.668 1.00 95.81 95 PHE A O 1
ATOM 791 N N . LYS A 1 96 ? -5.819 -9.539 5.831 1.00 97.19 96 LYS A N 1
ATOM 792 C CA . LYS A 1 96 ? -6.914 -8.594 5.632 1.00 97.19 96 LYS A CA 1
ATOM 793 C C . LYS A 1 96 ? -6.301 -7.244 5.277 1.00 97.19 96 LYS A C 1
ATOM 795 O O . LYS A 1 96 ? -5.343 -6.827 5.937 1.00 97.19 96 LYS A O 1
ATOM 800 N N . LYS A 1 97 ? -6.812 -6.597 4.233 1.00 96.94 97 LYS A N 1
ATOM 801 C CA . LYS A 1 97 ? -6.172 -5.446 3.589 1.00 96.94 97 LYS A CA 1
ATOM 802 C C . LYS A 1 97 ? -7.184 -4.322 3.492 1.00 96.94 97 LYS A C 1
ATOM 804 O O . LYS A 1 97 ? -8.232 -4.487 2.876 1.00 96.94 97 LYS A O 1
ATOM 809 N N . TYR A 1 98 ? -6.843 -3.193 4.088 1.00 98.00 98 TYR A N 1
ATOM 810 C CA . TYR A 1 98 ? -7.718 -2.041 4.178 1.00 98.00 98 TYR A CA 1
ATOM 811 C C . TYR A 1 98 ? -6.989 -0.782 3.733 1.00 98.00 98 TYR A C 1
ATOM 813 O O . TYR A 1 98 ? -5.811 -0.604 4.037 1.00 98.00 98 TYR A O 1
ATOM 821 N N . VAL A 1 99 ? -7.701 0.121 3.069 1.00 97.75 99 VAL A N 1
ATOM 822 C CA . VAL A 1 99 ? -7.257 1.499 2.846 1.00 97.75 99 VAL A CA 1
ATOM 823 C C . VAL A 1 99 ? -8.209 2.421 3.595 1.00 97.75 99 VAL A C 1
ATOM 825 O O . VAL A 1 99 ? -9.417 2.391 3.372 1.00 97.75 99 VAL A O 1
ATOM 828 N N . ILE A 1 100 ? -7.667 3.209 4.521 1.00 97.38 100 ILE A N 1
ATOM 829 C CA . ILE A 1 100 ? -8.406 4.196 5.305 1.00 97.38 100 ILE A CA 1
ATOM 830 C C . ILE A 1 100 ? -8.131 5.581 4.727 1.00 97.38 100 ILE A C 1
ATOM 832 O O . ILE A 1 100 ? -6.975 5.952 4.522 1.00 97.38 100 ILE A O 1
ATOM 836 N N . ILE A 1 101 ? -9.196 6.345 4.497 1.00 96.19 101 ILE A N 1
ATOM 837 C CA . ILE A 1 101 ? -9.151 7.700 3.942 1.00 96.19 101 ILE A CA 1
ATOM 838 C C . ILE A 1 101 ? -9.940 8.607 4.880 1.00 96.19 101 ILE A C 1
ATOM 840 O O . ILE A 1 101 ? -11.099 8.316 5.173 1.00 96.19 101 ILE A O 1
ATOM 844 N N . ASN A 1 102 ? -9.361 9.719 5.332 1.00 94.44 102 ASN A N 1
ATOM 845 C CA . ASN A 1 102 ? -10.043 10.723 6.171 1.00 94.44 102 ASN A CA 1
ATOM 846 C C . ASN A 1 102 ? -11.048 11.599 5.382 1.00 94.44 102 ASN A C 1
ATOM 848 O O . ASN A 1 102 ? -11.130 12.809 5.571 1.00 94.44 102 ASN A O 1
ATOM 852 N N . SER A 1 103 ? -11.801 10.978 4.480 1.00 92.69 103 SER A N 1
ATOM 853 C CA . SER A 1 103 ? -12.824 11.602 3.654 1.00 92.69 103 SER A CA 1
ATOM 854 C C . SER A 1 103 ? -13.974 10.631 3.451 1.00 92.69 103 SER A C 1
ATOM 856 O O . SER A 1 103 ? -13.798 9.414 3.523 1.00 92.69 103 SER A O 1
ATOM 858 N N . THR A 1 104 ? -15.152 11.171 3.176 1.00 90.81 104 THR A N 1
ATOM 859 C CA . THR A 1 104 ? -16.373 10.425 2.847 1.00 90.81 104 THR A CA 1
ATOM 860 C C . THR A 1 104 ? -16.828 10.675 1.410 1.00 90.81 104 THR A C 1
ATOM 862 O O . THR A 1 104 ? -17.902 10.221 1.021 1.00 90.81 104 THR A O 1
ATOM 865 N N . SER A 1 105 ? -16.002 11.374 0.617 1.00 90.81 105 SER A N 1
ATOM 866 C CA . SER A 1 105 ? -16.316 11.782 -0.754 1.00 90.81 105 SER A CA 1
ATOM 867 C C . SER A 1 105 ? -16.722 10.603 -1.643 1.00 90.81 105 SER A C 1
ATOM 869 O O . SER A 1 105 ? -16.138 9.516 -1.593 1.00 90.81 105 SER A O 1
ATOM 871 N N . GLU A 1 106 ? -17.706 10.833 -2.509 1.00 86.19 106 GLU A N 1
ATOM 872 C CA . GLU A 1 106 ? -18.107 9.874 -3.543 1.00 86.19 106 GLU A CA 1
ATOM 873 C C . GLU A 1 106 ? -17.006 9.679 -4.599 1.00 86.19 106 GLU A C 1
ATOM 875 O O . GLU A 1 106 ? -16.887 8.585 -5.146 1.00 86.19 106 GLU A O 1
ATOM 880 N N . GLN A 1 107 ? -16.119 10.670 -4.781 1.00 91.06 107 GLN A N 1
ATOM 881 C CA . GLN A 1 107 ? -14.967 10.609 -5.699 1.00 91.06 107 GLN A CA 1
ATOM 882 C C . GLN A 1 107 ? -14.025 9.434 -5.407 1.00 91.06 107 GLN A C 1
ATOM 884 O O . GLN A 1 107 ? -13.330 8.965 -6.297 1.00 91.06 107 GLN A O 1
ATOM 889 N N . ILE A 1 108 ? -14.025 8.913 -4.174 1.00 93.44 108 ILE A N 1
ATOM 890 C CA . ILE A 1 108 ? -13.218 7.746 -3.794 1.00 93.44 108 ILE A CA 1
ATOM 891 C C . ILE A 1 108 ? -13.519 6.546 -4.704 1.00 93.44 108 ILE A C 1
ATOM 893 O O . ILE A 1 108 ? -12.610 5.804 -5.058 1.00 93.44 108 ILE A O 1
ATOM 897 N N . GLU A 1 109 ? -14.779 6.340 -5.090 1.00 93.94 109 GLU A N 1
ATOM 898 C CA . GLU A 1 109 ? -15.151 5.215 -5.954 1.00 93.94 109 GLU A CA 1
ATOM 899 C C . GLU A 1 109 ? -14.648 5.364 -7.385 1.00 93.94 109 GLU A C 1
ATOM 901 O O . GLU A 1 109 ? -14.295 4.362 -8.002 1.00 93.94 109 GLU A O 1
ATOM 906 N N . GLU A 1 110 ? -14.641 6.587 -7.907 1.00 93.25 110 GLU A N 1
ATOM 907 C CA . GLU A 1 110 ? -14.127 6.899 -9.239 1.00 93.25 110 GLU A CA 1
ATOM 908 C C . GLU A 1 110 ? -12.615 6.659 -9.280 1.00 93.25 110 GLU A C 1
ATOM 910 O O . GLU A 1 110 ? -12.143 5.857 -10.079 1.00 93.25 110 GLU A O 1
ATOM 915 N N . GLU A 1 111 ? -11.883 7.200 -8.305 1.00 95.06 111 GLU A N 1
ATOM 916 C CA . GLU A 1 111 ? -10.430 7.032 -8.189 1.00 95.06 111 GLU A CA 1
ATOM 917 C C . GLU A 1 111 ? -9.998 5.570 -8.018 1.00 95.06 111 GLU A C 1
ATOM 919 O O . GLU A 1 111 ? -8.982 5.142 -8.563 1.00 95.06 111 GLU A O 1
ATOM 924 N N . VAL A 1 112 ? -10.766 4.770 -7.270 1.00 93.50 112 VAL A N 1
ATOM 925 C CA . VAL A 1 112 ? -10.493 3.332 -7.119 1.00 93.50 112 VAL A CA 1
ATOM 926 C C . VAL A 1 112 ? -10.669 2.590 -8.445 1.00 93.50 112 VAL A C 1
ATOM 928 O O . VAL A 1 112 ? -9.896 1.675 -8.727 1.00 93.50 112 VAL A O 1
ATOM 931 N N . ARG A 1 113 ? -11.665 2.965 -9.259 1.00 91.50 113 ARG A N 1
ATOM 932 C CA . ARG A 1 113 ? -11.875 2.360 -10.584 1.00 91.50 113 ARG A CA 1
ATOM 933 C C . ARG A 1 113 ? -10.777 2.770 -11.558 1.00 91.50 113 ARG A C 1
ATOM 935 O O . ARG A 1 113 ? -10.237 1.906 -12.236 1.00 91.50 113 ARG A O 1
ATOM 942 N N . GLU A 1 114 ? -10.394 4.044 -11.577 1.00 90.69 114 GLU A N 1
ATOM 943 C CA . GLU A 1 114 ? -9.284 4.513 -12.416 1.00 90.69 114 GLU A CA 1
ATOM 944 C C . GLU A 1 114 ? -7.961 3.818 -12.057 1.00 90.69 114 GLU A C 1
ATOM 946 O O . GLU A 1 114 ? -7.197 3.423 -12.941 1.00 90.69 114 GLU A O 1
ATOM 951 N N . ALA A 1 115 ? -7.710 3.589 -10.763 1.00 90.50 115 ALA A N 1
ATOM 952 C CA . ALA A 1 115 ? -6.543 2.837 -10.313 1.00 90.50 115 ALA A CA 1
ATOM 953 C C . ALA A 1 115 ? -6.529 1.388 -10.844 1.00 90.50 115 ALA A C 1
ATOM 955 O O . ALA A 1 115 ? -5.460 0.875 -11.181 1.00 90.50 115 ALA A O 1
ATOM 956 N N . ASP A 1 116 ? -7.688 0.726 -10.923 1.00 89.94 116 ASP A N 1
ATOM 957 C CA . ASP A 1 116 ? -7.826 -0.657 -11.417 1.00 89.94 116 ASP A CA 1
ATOM 958 C C . ASP A 1 116 ? -7.560 -0.747 -12.920 1.00 89.94 116 ASP A C 1
ATOM 960 O O . ASP A 1 116 ? -6.826 -1.623 -13.377 1.00 89.94 116 ASP A O 1
ATOM 964 N N . GLU A 1 117 ? -8.035 0.238 -13.685 1.00 87.00 117 GLU A N 1
ATOM 965 C CA . GLU A 1 117 ? -7.728 0.357 -15.115 1.00 87.00 117 GLU A CA 1
ATOM 966 C C . GLU A 1 117 ? -6.222 0.541 -15.378 1.00 87.00 117 GLU A C 1
ATOM 968 O O . GLU A 1 117 ? -5.705 0.111 -16.414 1.00 87.00 117 GLU A O 1
ATOM 973 N N . CYS A 1 118 ? -5.499 1.137 -14.426 1.00 85.12 118 CYS A N 1
ATOM 974 C CA . CYS A 1 118 ? -4.063 1.389 -14.525 1.00 85.12 118 CYS A CA 1
ATOM 975 C C . CYS A 1 118 ? -3.179 0.248 -13.989 1.00 85.12 118 CYS A C 1
ATOM 977 O O . CYS A 1 118 ? -1.985 0.214 -14.302 1.00 85.12 118 CYS A O 1
ATOM 979 N N . CYS A 1 119 ? -3.713 -0.678 -13.182 1.00 83.50 119 CYS A N 1
ATOM 980 C CA . CYS A 1 119 ? -2.923 -1.698 -12.491 1.00 83.50 119 CYS A CA 1
ATOM 981 C C . CYS A 1 119 ? -3.623 -3.062 -12.457 1.00 83.50 119 CYS A C 1
ATOM 983 O O . CYS A 1 119 ? -4.467 -3.316 -11.611 1.00 83.50 119 CYS A O 1
ATOM 985 N N . LEU A 1 120 ? -3.164 -4.004 -13.290 1.00 80.31 120 LEU A N 1
ATOM 986 C CA . LEU A 1 120 ? -3.721 -5.367 -13.368 1.00 80.31 120 LEU A CA 1
ATOM 987 C C . LEU A 1 120 ? -3.604 -6.192 -12.069 1.00 80.31 120 LEU A C 1
ATOM 989 O O . LEU A 1 120 ? -4.270 -7.216 -11.931 1.00 80.31 120 LEU A O 1
ATOM 993 N N . GLU A 1 121 ? -2.709 -5.813 -11.153 1.00 82.69 121 GLU A N 1
ATOM 994 C CA . GLU A 1 121 ? -2.573 -6.470 -9.844 1.00 82.69 121 GLU A CA 1
ATOM 995 C C . GLU A 1 121 ? -3.551 -5.940 -8.793 1.00 82.69 121 GLU A C 1
ATOM 997 O O . GLU A 1 121 ? -3.756 -6.582 -7.751 1.00 82.69 121 GLU A O 1
ATOM 1002 N N . LEU A 1 122 ? -4.131 -4.765 -9.044 1.00 85.69 122 LEU A N 1
ATOM 1003 C CA . LEU A 1 122 ? -5.287 -4.318 -8.301 1.00 85.69 122 LEU A CA 1
ATOM 1004 C C . LEU A 1 122 ? -6.459 -5.198 -8.737 1.00 85.69 122 LEU A C 1
ATOM 1006 O O . LEU A 1 122 ? -6.686 -5.420 -9.918 1.00 85.69 122 LEU A O 1
ATOM 1010 N N . ASN A 1 123 ? -7.120 -5.820 -7.766 1.00 86.00 123 ASN A N 1
ATOM 1011 C CA . ASN A 1 123 ? -8.235 -6.708 -8.040 1.00 86.00 123 ASN A CA 1
ATOM 1012 C C . ASN A 1 123 ? -9.404 -6.276 -7.167 1.00 86.00 123 ASN A C 1
ATOM 1014 O O . ASN A 1 123 ? -9.448 -6.580 -5.972 1.00 86.00 123 ASN A O 1
ATOM 1018 N N . LEU A 1 124 ? -10.348 -5.564 -7.779 1.00 87.25 124 LEU A N 1
ATOM 1019 C CA . LEU A 1 124 ? -11.525 -5.039 -7.088 1.00 87.25 124 LEU A CA 1
ATOM 1020 C C . LEU A 1 124 ? -12.613 -6.100 -6.835 1.00 87.25 124 LEU A C 1
ATOM 1022 O O . LEU A 1 124 ? -13.696 -5.765 -6.348 1.00 87.25 124 LEU A O 1
ATOM 1026 N N . VAL A 1 125 ? -12.374 -7.380 -7.146 1.00 87.25 125 VAL A N 1
ATOM 1027 C CA . VAL A 1 125 ? -13.319 -8.459 -6.822 1.00 87.25 125 VAL A CA 1
ATOM 1028 C C . VAL A 1 125 ? -13.555 -8.499 -5.311 1.00 87.25 125 VAL A C 1
ATOM 1030 O O . VAL A 1 125 ? -12.616 -8.542 -4.520 1.00 87.25 125 VAL A O 1
ATOM 1033 N N . GLU A 1 126 ? -14.836 -8.498 -4.923 1.00 88.19 126 GLU A N 1
ATOM 1034 C CA . GLU A 1 126 ? -15.301 -8.476 -3.525 1.00 88.19 126 GLU A CA 1
ATOM 1035 C C . GLU A 1 126 ? -14.901 -7.224 -2.729 1.00 88.19 126 GLU A C 1
ATOM 1037 O O . GLU A 1 126 ? -15.022 -7.217 -1.501 1.00 88.19 126 GLU A O 1
ATOM 1042 N N . LEU A 1 127 ? -14.476 -6.155 -3.408 1.00 94.12 127 LEU A N 1
ATOM 1043 C CA . LEU A 1 127 ? -14.179 -4.882 -2.767 1.00 94.12 127 LEU A CA 1
ATOM 1044 C C . LEU A 1 127 ? -15.410 -4.330 -2.040 1.00 94.12 127 LEU A C 1
ATOM 1046 O O . LEU A 1 127 ? -16.532 -4.361 -2.555 1.00 94.12 127 LEU A O 1
ATOM 1050 N N . ARG A 1 128 ? -15.194 -3.797 -0.833 1.00 95.69 128 ARG A N 1
ATOM 1051 C CA . ARG A 1 128 ? -16.244 -3.149 -0.033 1.00 95.69 128 ARG A CA 1
ATOM 1052 C C . ARG A 1 128 ? -15.792 -1.776 0.420 1.00 95.69 128 ARG A C 1
ATOM 1054 O O . ARG A 1 128 ? -14.718 -1.642 0.995 1.00 95.69 128 ARG A O 1
ATOM 1061 N N . ILE A 1 129 ? -16.640 -0.775 0.220 1.00 96.00 129 ILE A N 1
ATOM 1062 C CA . ILE A 1 129 ? -16.407 0.591 0.693 1.00 96.00 129 ILE A CA 1
ATOM 1063 C C . ILE A 1 129 ? -17.411 0.874 1.799 1.00 96.00 129 ILE A C 1
ATOM 1065 O O . ILE A 1 129 ? -18.618 0.878 1.569 1.00 96.00 129 ILE A O 1
ATOM 1069 N N . SER A 1 130 ? -16.900 1.093 3.004 1.00 96.38 130 SER A N 1
ATOM 1070 C CA . SER A 1 130 ? -17.691 1.438 4.182 1.00 96.38 130 SER A CA 1
ATOM 1071 C C . SER A 1 130 ? -17.405 2.885 4.555 1.00 96.38 130 SER A C 1
ATOM 1073 O O . SER A 1 130 ? -16.251 3.257 4.775 1.00 96.38 130 SER A O 1
ATOM 1075 N N . ARG A 1 131 ? -18.446 3.715 4.601 1.00 95.56 131 ARG A N 1
ATOM 1076 C CA . ARG A 1 131 ? -18.342 5.138 4.936 1.00 95.56 131 ARG A CA 1
ATOM 1077 C C . ARG A 1 131 ? -18.878 5.364 6.342 1.00 95.56 131 ARG A C 1
ATOM 1079 O O . ARG A 1 131 ? -19.950 4.873 6.683 1.00 95.56 131 ARG A O 1
ATOM 1086 N N . THR A 1 132 ? -18.128 6.106 7.143 1.00 94.69 132 THR A N 1
ATOM 1087 C CA . THR A 1 132 ? -18.592 6.657 8.424 1.00 94.69 132 THR A CA 1
ATOM 1088 C C . THR A 1 132 ? -18.906 8.141 8.248 1.00 94.69 132 THR A C 1
ATOM 1090 O O . THR A 1 132 ? -18.794 8.666 7.145 1.00 94.69 132 THR A O 1
ATOM 1093 N N . ASP A 1 133 ? -19.223 8.849 9.331 1.00 91.06 133 ASP A N 1
ATOM 1094 C CA . ASP A 1 133 ? -19.427 10.302 9.282 1.00 91.06 133 ASP A CA 1
ATOM 1095 C C . ASP A 1 133 ? -18.138 11.090 8.973 1.00 91.06 133 ASP A C 1
ATOM 1097 O O . ASP A 1 133 ? -18.206 12.250 8.575 1.00 91.06 133 ASP A O 1
ATOM 1101 N N . THR A 1 134 ? -16.955 10.495 9.184 1.00 92.94 134 THR A N 1
ATOM 1102 C CA . THR A 1 134 ? -15.668 11.229 9.155 1.00 92.94 134 THR A CA 1
ATOM 1103 C C . THR A 1 134 ? -14.575 10.587 8.302 1.00 92.94 134 THR A C 1
ATOM 1105 O O . THR A 1 134 ? -13.603 11.253 7.957 1.00 92.94 134 THR A O 1
ATOM 1108 N N . TYR A 1 135 ? -14.701 9.308 7.957 1.00 95.69 135 TYR A N 1
ATOM 1109 C CA . TYR A 1 135 ? -13.712 8.587 7.156 1.00 95.69 135 TYR A CA 1
ATOM 1110 C C . TYR A 1 135 ? -14.339 7.425 6.389 1.00 95.69 135 TYR A C 1
ATOM 1112 O O . TYR A 1 135 ? -15.409 6.920 6.745 1.00 95.69 135 TYR A O 1
ATOM 1120 N N . THR A 1 136 ? -13.620 6.967 5.371 1.00 97.31 136 THR A N 1
ATOM 1121 C CA . THR A 1 136 ? -13.957 5.810 4.542 1.00 97.31 136 THR A CA 1
ATOM 1122 C C . THR A 1 136 ? -12.944 4.694 4.760 1.00 97.31 136 THR A C 1
ATOM 1124 O O . THR A 1 136 ? -11.745 4.945 4.898 1.00 97.31 136 THR A O 1
ATOM 1127 N N . VAL A 1 137 ? -13.432 3.455 4.775 1.00 97.88 137 VAL A N 1
ATOM 1128 C CA . VAL A 1 137 ? -12.635 2.226 4.806 1.00 97.88 137 VAL A CA 1
ATOM 1129 C C . VAL A 1 137 ? -12.934 1.418 3.550 1.00 97.88 137 VAL A C 1
ATOM 1131 O O . VAL A 1 137 ? -14.083 1.062 3.295 1.00 97.88 137 VAL A O 1
ATOM 1134 N N . ILE A 1 138 ? -11.891 1.112 2.785 1.00 97.44 138 ILE A N 1
ATOM 1135 C CA . ILE A 1 138 ? -11.947 0.261 1.596 1.00 97.44 138 ILE A CA 1
ATOM 1136 C C . ILE A 1 138 ? -11.328 -1.091 1.954 1.00 97.44 138 ILE A C 1
ATOM 1138 O O . ILE A 1 138 ? -10.147 -1.147 2.283 1.00 97.44 138 ILE A O 1
ATOM 1142 N N . ASP A 1 139 ? -12.105 -2.169 1.895 1.00 97.31 139 ASP A N 1
ATOM 1143 C CA . ASP A 1 139 ? -11.630 -3.553 2.003 1.00 97.31 139 ASP A CA 1
ATOM 1144 C C . ASP A 1 139 ? -11.264 -4.080 0.612 1.00 97.31 139 ASP A C 1
ATOM 1146 O O . ASP A 1 139 ? -12.100 -4.061 -0.293 1.00 97.31 139 ASP A O 1
ATOM 1150 N N . VAL A 1 140 ? -10.017 -4.530 0.446 1.00 95.56 140 VAL A N 1
ATOM 1151 C CA . VAL A 1 140 ? -9.443 -4.987 -0.834 1.00 95.56 140 VAL A CA 1
ATOM 1152 C C . VAL A 1 140 ? -8.903 -6.420 -0.720 1.00 95.56 140 VAL A C 1
ATOM 1154 O O . VAL A 1 140 ? -7.690 -6.647 -0.784 1.00 95.56 140 VAL A O 1
ATOM 1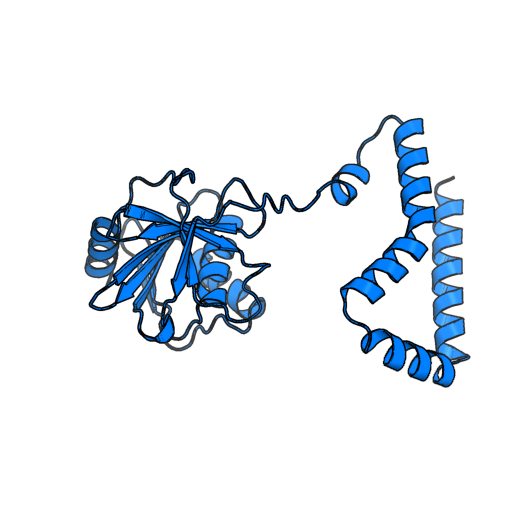157 N N . PRO A 1 141 ? -9.777 -7.426 -0.526 1.00 92.38 141 PRO A N 1
ATOM 1158 C CA . PRO A 1 141 ? -9.364 -8.765 -0.102 1.00 92.38 141 PRO A CA 1
ATOM 1159 C C . PRO A 1 141 ? -8.488 -9.492 -1.133 1.00 92.38 141 PRO A C 1
ATOM 1161 O O . PRO A 1 141 ? -7.518 -10.164 -0.759 1.00 92.38 141 PRO A O 1
ATOM 1164 N N . GLN A 1 142 ? -8.777 -9.327 -2.427 1.00 91.19 142 GLN A N 1
ATOM 1165 C CA . GLN A 1 142 ? -8.137 -10.087 -3.509 1.00 91.19 142 GLN A CA 1
ATOM 1166 C C . GLN A 1 142 ? -6.853 -9.446 -4.057 1.00 91.19 142 GLN A C 1
ATOM 1168 O O . GLN A 1 142 ? -6.121 -10.082 -4.813 1.00 91.19 142 GLN A O 1
ATOM 1173 N N . THR A 1 143 ? -6.534 -8.220 -3.645 1.00 91.19 143 THR A N 1
ATOM 1174 C CA . THR A 1 143 ? -5.405 -7.450 -4.182 1.00 91.19 143 THR A CA 1
ATOM 1175 C C . THR A 1 143 ? -4.046 -7.976 -3.703 1.00 91.19 143 THR A C 1
ATOM 1177 O O . THR A 1 143 ? -3.872 -8.316 -2.524 1.00 91.19 143 THR A O 1
ATOM 1180 N N . GLY A 1 144 ? -3.073 -8.045 -4.619 1.00 90.38 144 GLY A N 1
ATOM 1181 C CA . GLY A 1 144 ? -1.682 -8.435 -4.345 1.00 90.38 144 GLY A CA 1
ATOM 1182 C C . GLY A 1 144 ? -0.886 -7.371 -3.581 1.00 90.38 144 GLY A C 1
ATOM 1183 O O . GLY A 1 144 ? -1.374 -6.271 -3.331 1.00 90.38 144 GLY A O 1
ATOM 1184 N N . PHE A 1 145 ? 0.353 -7.682 -3.183 1.00 91.06 145 PHE A N 1
ATOM 1185 C CA . PHE A 1 145 ? 1.173 -6.741 -2.405 1.00 91.06 145 PHE A CA 1
ATOM 1186 C C . PHE A 1 145 ? 1.493 -5.467 -3.188 1.00 91.06 145 PHE A C 1
ATOM 1188 O O . PHE A 1 145 ? 1.355 -4.369 -2.649 1.00 91.06 145 PHE A O 1
ATOM 1195 N N . TYR A 1 146 ? 1.876 -5.593 -4.458 1.00 90.50 146 TYR A N 1
ATOM 1196 C CA . TYR A 1 146 ? 2.172 -4.435 -5.291 1.00 90.50 146 TYR A CA 1
ATOM 1197 C C . TYR A 1 146 ? 0.900 -3.636 -5.599 1.00 90.50 146 TYR A C 1
ATOM 1199 O O . TYR A 1 146 ? 0.862 -2.452 -5.269 1.00 90.50 146 TYR A O 1
ATOM 1207 N N . GLY A 1 147 ? -0.170 -4.280 -6.086 1.00 91.62 147 GLY A N 1
ATOM 1208 C CA . GLY A 1 147 ? -1.455 -3.610 -6.350 1.00 91.62 147 GLY A CA 1
ATOM 1209 C C . GLY A 1 147 ? -2.024 -2.862 -5.133 1.00 91.62 147 GLY A C 1
ATOM 1210 O O . GLY A 1 147 ? -2.568 -1.768 -5.258 1.00 91.62 147 GLY A O 1
ATOM 1211 N N . TYR A 1 148 ? -1.831 -3.400 -3.926 1.00 94.38 148 TYR A N 1
ATOM 1212 C CA . TYR A 1 148 ? -2.264 -2.760 -2.683 1.00 94.38 148 TYR A CA 1
ATOM 1213 C C . TYR A 1 148 ? -1.478 -1.476 -2.391 1.00 94.38 148 TYR A C 1
ATOM 1215 O O . TYR A 1 148 ? -2.064 -0.443 -2.068 1.00 94.38 148 TYR A O 1
ATOM 1223 N N . ASN A 1 149 ? -0.150 -1.525 -2.518 1.00 93.94 149 ASN A N 1
ATOM 1224 C CA . ASN A 1 149 ? 0.697 -0.351 -2.317 1.00 93.94 149 ASN A CA 1
ATOM 1225 C C . ASN A 1 149 ? 0.491 0.693 -3.426 1.00 93.94 149 ASN A C 1
ATOM 1227 O O . ASN A 1 149 ? 0.475 1.887 -3.131 1.00 93.94 149 ASN A O 1
ATOM 1231 N N . PHE A 1 150 ? 0.264 0.245 -4.664 1.00 92.56 150 PHE A N 1
ATOM 1232 C CA . PHE A 1 150 ? -0.109 1.096 -5.790 1.00 92.56 150 PHE A CA 1
ATOM 1233 C C . PHE A 1 150 ? -1.400 1.865 -5.499 1.00 92.56 150 PHE A C 1
ATOM 1235 O O . PHE A 1 150 ? -1.410 3.083 -5.627 1.00 92.56 150 PHE A O 1
ATOM 1242 N N . LEU A 1 151 ? -2.455 1.193 -5.019 1.00 94.88 151 LEU A N 1
ATOM 1243 C CA . LEU A 1 151 ? -3.725 1.848 -4.691 1.00 94.88 151 LEU A CA 1
ATOM 1244 C C . LEU A 1 151 ? -3.556 2.946 -3.631 1.00 94.88 151 LEU A C 1
ATOM 1246 O O . LEU A 1 151 ? -4.095 4.040 -3.781 1.00 94.88 151 LEU A O 1
ATOM 1250 N N . ILE A 1 152 ? -2.791 2.682 -2.565 1.00 95.44 152 ILE A N 1
ATOM 1251 C CA . ILE A 1 152 ? -2.515 3.694 -1.531 1.00 95.44 152 ILE A CA 1
ATOM 1252 C C . ILE A 1 152 ? -1.819 4.901 -2.160 1.00 95.44 152 ILE A C 1
ATOM 1254 O O . ILE A 1 152 ? -2.175 6.043 -1.863 1.00 95.44 152 ILE A O 1
ATOM 1258 N N . GLN A 1 153 ? -0.829 4.659 -3.020 1.00 93.06 153 GLN A N 1
ATOM 1259 C CA . GLN A 1 153 ? -0.082 5.729 -3.662 1.00 93.06 153 GLN A CA 1
ATOM 1260 C C . GLN A 1 153 ? -0.956 6.539 -4.625 1.00 93.06 153 GLN A C 1
ATOM 1262 O O . GLN A 1 153 ? -0.936 7.767 -4.568 1.00 93.06 153 GLN A O 1
ATOM 1267 N N . TRP A 1 154 ? -1.744 5.857 -5.459 1.00 93.44 154 TRP A N 1
ATOM 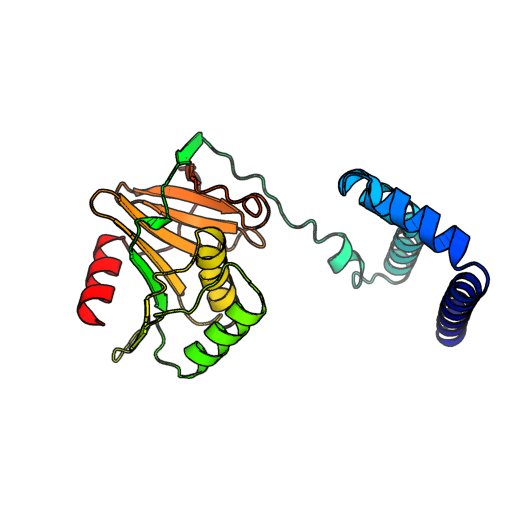1268 C CA . TRP A 1 154 ? -2.695 6.462 -6.387 1.00 93.44 154 TRP A CA 1
ATOM 1269 C C . TRP A 1 154 ? -3.636 7.404 -5.646 1.00 93.44 154 TRP A C 1
ATOM 1271 O O . TRP A 1 154 ? -3.645 8.604 -5.903 1.00 93.44 154 TRP A O 1
ATOM 1281 N N . LEU A 1 155 ? -4.332 6.886 -4.632 1.00 94.25 155 LEU A N 1
ATOM 1282 C CA . LEU A 1 155 ? -5.270 7.670 -3.834 1.00 94.25 155 LEU A CA 1
ATOM 1283 C C . LEU A 1 155 ? -4.582 8.834 -3.121 1.00 94.25 155 LEU A C 1
ATOM 1285 O O . LEU A 1 155 ? -5.157 9.913 -3.039 1.00 94.25 155 LEU A O 1
ATOM 1289 N N . THR A 1 156 ? -3.348 8.657 -2.639 1.00 92.81 156 THR A N 1
ATOM 1290 C CA . THR A 1 156 ? -2.585 9.765 -2.039 1.00 92.81 156 THR A CA 1
ATOM 1291 C C . THR A 1 156 ? -2.301 10.876 -3.054 1.00 92.81 156 THR A C 1
ATOM 1293 O O . THR A 1 156 ? -2.346 12.057 -2.713 1.00 92.81 156 THR A O 1
ATOM 1296 N N . ASN A 1 157 ? -2.020 10.510 -4.304 1.00 89.88 157 ASN A N 1
ATOM 1297 C CA . ASN A 1 157 ? -1.703 11.459 -5.366 1.00 89.88 157 ASN A CA 1
ATOM 1298 C C . ASN A 1 157 ? -2.945 12.162 -5.927 1.00 89.88 157 ASN A C 1
ATOM 1300 O O . ASN A 1 157 ? -2.863 13.355 -6.238 1.00 89.88 157 ASN A O 1
ATOM 1304 N N . SER A 1 158 ? -4.068 11.452 -6.040 1.00 89.44 158 SER A N 1
ATOM 1305 C CA . SER A 1 158 ? -5.336 11.998 -6.527 1.00 89.44 158 SER A CA 1
ATOM 1306 C C . SER A 1 158 ? -6.042 12.844 -5.469 1.00 89.44 158 SER A C 1
ATOM 1308 O O . SER A 1 158 ? -6.501 13.951 -5.739 1.00 89.44 158 SER A O 1
ATOM 1310 N N . LEU A 1 159 ? -6.060 12.373 -4.220 1.00 89.75 159 LEU A N 1
ATOM 1311 C CA . LEU A 1 159 ? -6.781 12.989 -3.107 1.00 89.75 159 LEU A CA 1
ATOM 1312 C C . LEU A 1 159 ? -5.827 13.751 -2.173 1.00 89.75 159 LEU A C 1
ATOM 1314 O O . LEU A 1 159 ? -5.843 13.532 -0.966 1.00 89.75 159 LEU A O 1
ATOM 1318 N N . LYS A 1 160 ? -5.004 14.659 -2.716 1.00 83.81 160 LYS A N 1
ATOM 1319 C CA . LYS A 1 160 ? -3.858 15.306 -2.027 1.00 83.81 160 LYS A CA 1
ATOM 1320 C C . LYS A 1 160 ? -4.147 15.951 -0.666 1.00 83.81 160 LYS A C 1
ATOM 1322 O O . LYS A 1 160 ? -3.239 16.072 0.150 1.00 83.81 160 LYS A O 1
ATOM 1327 N N . GLU A 1 161 ? -5.373 16.411 -0.435 1.00 84.94 161 GLU A N 1
ATOM 1328 C CA . GLU A 1 161 ? -5.781 17.047 0.830 1.00 84.94 161 GLU A CA 1
ATOM 1329 C C . GLU A 1 161 ? -6.137 16.031 1.925 1.00 84.94 161 GLU A C 1
ATOM 1331 O O . GLU A 1 161 ? -6.285 16.385 3.096 1.00 84.94 161 GLU A O 1
ATOM 1336 N N . ASN A 1 162 ? -6.257 14.759 1.554 1.00 87.25 162 ASN A N 1
ATOM 1337 C CA . ASN A 1 162 ? -6.679 13.687 2.430 1.00 87.25 162 ASN A CA 1
ATOM 1338 C C . ASN A 1 162 ? -5.467 12.898 2.941 1.00 87.25 162 ASN A C 1
ATOM 1340 O O . ASN A 1 162 ? -4.466 12.688 2.260 1.00 87.25 162 ASN A O 1
ATOM 1344 N N . GLN A 1 163 ? -5.573 12.423 4.174 1.00 91.75 163 GLN A N 1
ATOM 1345 C CA . GLN A 1 163 ? -4.701 11.419 4.746 1.00 91.75 163 GLN A CA 1
ATOM 1346 C C . GLN A 1 163 ? -5.184 10.031 4.308 1.00 91.75 163 GLN A C 1
ATOM 1348 O O . GLN A 1 163 ? -6.249 9.572 4.732 1.00 91.75 163 GLN A O 1
ATOM 1353 N N . ILE A 1 164 ? -4.372 9.360 3.488 1.00 95.00 164 ILE A N 1
ATOM 1354 C CA . ILE A 1 164 ? -4.579 7.978 3.047 1.00 95.00 164 ILE A CA 1
ATOM 1355 C C . ILE A 1 164 ? -3.597 7.080 3.801 1.00 95.00 164 ILE A C 1
ATOM 1357 O O . ILE A 1 164 ? -2.389 7.329 3.816 1.00 95.00 164 ILE A O 1
ATOM 1361 N N . VAL A 1 165 ? -4.106 6.014 4.417 1.00 96.56 165 VAL A N 1
ATOM 1362 C CA . VAL A 1 165 ? -3.289 5.027 5.128 1.00 96.56 165 VAL A CA 1
ATOM 1363 C C . VAL A 1 165 ? -3.724 3.623 4.752 1.00 96.56 165 VAL A C 1
ATOM 1365 O O . VAL A 1 165 ? -4.878 3.244 4.933 1.00 96.56 165 VAL A O 1
ATOM 1368 N N . GLY A 1 166 ? -2.779 2.817 4.285 1.00 97.50 166 GLY A N 1
ATOM 1369 C CA . GLY A 1 166 ? -2.964 1.381 4.179 1.00 97.50 166 GLY A CA 1
ATOM 1370 C C . GLY A 1 166 ? -2.819 0.709 5.536 1.00 97.50 166 GLY A C 1
ATOM 1371 O O . GLY A 1 166 ? -1.855 0.968 6.256 1.00 97.50 166 GLY A O 1
ATOM 1372 N N . PHE A 1 167 ? -3.723 -0.206 5.857 1.00 97.94 167 PHE A N 1
ATOM 1373 C CA . PHE A 1 167 ? -3.618 -1.122 6.980 1.00 97.94 167 PHE A CA 1
ATOM 1374 C C . PHE A 1 167 ? -3.742 -2.575 6.514 1.00 97.94 167 PHE A C 1
ATOM 1376 O O . PHE A 1 167 ? -4.763 -2.980 5.962 1.00 97.94 167 PHE A O 1
ATOM 1383 N N . ALA A 1 168 ? -2.721 -3.385 6.793 1.00 97.44 168 ALA A N 1
ATOM 1384 C CA . ALA A 1 168 ? -2.749 -4.816 6.525 1.00 97.44 168 ALA A CA 1
ATOM 1385 C C . ALA A 1 168 ? -2.519 -5.598 7.819 1.00 97.44 168 ALA A C 1
ATOM 1387 O O . ALA A 1 168 ? -1.580 -5.319 8.569 1.00 97.44 168 ALA A O 1
ATOM 1388 N N . SER A 1 169 ? -3.356 -6.604 8.081 1.00 96.81 169 SER A N 1
ATOM 1389 C CA . SER A 1 169 ? -3.236 -7.446 9.276 1.00 96.81 169 SER A CA 1
ATOM 1390 C C . SER A 1 169 ? -3.545 -8.918 9.022 1.00 96.81 169 SER A C 1
ATOM 1392 O O . SER A 1 169 ? -4.377 -9.277 8.194 1.00 96.81 169 SER A O 1
ATOM 1394 N N . ASN A 1 170 ? -2.885 -9.785 9.779 1.00 94.62 170 ASN A N 1
ATOM 1395 C CA . ASN A 1 170 ? -3.252 -11.182 9.961 1.00 94.62 170 ASN A CA 1
ATOM 1396 C C . ASN A 1 170 ? -3.201 -11.524 11.465 1.00 94.62 170 ASN A C 1
ATOM 1398 O O . ASN A 1 170 ? -3.055 -10.638 12.303 1.00 94.62 170 ASN A O 1
ATOM 1402 N N . ALA A 1 171 ? -3.324 -12.804 11.825 1.00 90.75 171 ALA A N 1
ATOM 1403 C CA . ALA A 1 171 ? -3.381 -13.226 13.227 1.00 90.75 171 ALA A CA 1
ATOM 1404 C C . ALA A 1 171 ? -2.128 -12.892 14.066 1.00 90.75 171 ALA A C 1
ATOM 1406 O O . ALA A 1 171 ? -2.230 -12.807 15.286 1.00 90.75 171 ALA A O 1
ATOM 1407 N N . SER A 1 172 ? -0.953 -12.748 13.449 1.00 89.88 172 SER A N 1
ATOM 1408 C CA . SER A 1 172 ? 0.329 -12.607 1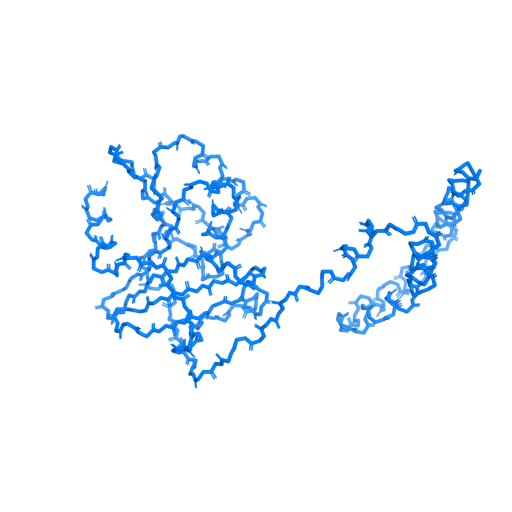4.157 1.00 89.88 172 SER A CA 1
ATOM 1409 C C . SER A 1 172 ? 1.127 -11.367 13.771 1.00 89.88 172 SER A C 1
ATOM 1411 O O . SER A 1 172 ? 2.164 -11.099 14.376 1.00 89.88 172 SER A O 1
ATOM 1413 N N . PHE A 1 173 ? 0.686 -10.637 12.751 1.00 94.25 173 PHE A N 1
ATOM 1414 C CA . PHE A 1 173 ? 1.414 -9.503 12.223 1.00 94.25 173 PHE A CA 1
ATOM 1415 C C . PHE A 1 173 ? 0.470 -8.475 11.620 1.00 94.25 173 PHE A C 1
ATOM 1417 O O . PHE A 1 173 ? -0.416 -8.802 10.828 1.00 94.25 173 PHE A O 1
ATOM 1424 N N . SER A 1 174 ? 0.717 -7.211 11.940 1.00 96.69 174 SER A N 1
ATOM 1425 C CA . SER A 1 174 ? 0.080 -6.093 11.254 1.00 96.69 174 SER A CA 1
ATOM 1426 C C . SER A 1 174 ? 1.064 -4.977 10.953 1.00 96.69 174 SER A C 1
ATOM 1428 O O . SER A 1 174 ? 2.106 -4.826 11.601 1.00 96.69 174 SER A O 1
ATOM 1430 N N . PHE A 1 175 ? 0.734 -4.190 9.939 1.00 96.56 175 PHE A N 1
ATOM 1431 C CA . PHE A 1 175 ? 1.502 -3.019 9.566 1.00 96.56 175 PHE A CA 1
ATOM 1432 C C . PHE A 1 175 ? 0.617 -1.958 8.923 1.00 96.56 175 PHE A C 1
ATOM 1434 O O . PHE A 1 175 ? -0.444 -2.251 8.368 1.00 96.56 175 PHE A O 1
ATOM 1441 N N . LEU A 1 176 ? 1.087 -0.718 9.012 1.00 96.50 176 LEU A N 1
ATOM 1442 C CA . LEU A 1 176 ? 0.530 0.416 8.293 1.00 96.50 176 LEU A CA 1
ATOM 1443 C C . LEU A 1 176 ? 1.511 0.897 7.233 1.00 96.50 176 LEU A C 1
ATOM 1445 O O . LEU A 1 176 ? 2.725 0.845 7.454 1.00 96.50 176 LEU A O 1
ATOM 1449 N N . THR A 1 177 ? 0.976 1.417 6.136 1.00 95.69 177 THR A N 1
ATOM 1450 C CA . THR A 1 177 ? 1.745 1.949 5.013 1.00 95.69 177 THR A CA 1
ATOM 1451 C C . THR A 1 177 ? 1.169 3.287 4.561 1.00 95.69 177 THR A C 1
ATOM 1453 O O . THR A 1 177 ? -0.046 3.449 4.492 1.00 95.69 177 THR A O 1
ATOM 1456 N N . ILE A 1 178 ? 2.040 4.234 4.230 1.00 94.62 178 ILE A N 1
ATOM 1457 C CA . ILE A 1 178 ? 1.717 5.546 3.662 1.00 94.62 178 ILE A CA 1
ATOM 1458 C C . ILE A 1 178 ? 2.658 5.839 2.489 1.00 94.62 178 ILE A C 1
ATOM 1460 O O . ILE A 1 178 ? 3.763 5.290 2.420 1.00 94.62 178 ILE A O 1
ATOM 1464 N N . SER A 1 179 ? 2.234 6.705 1.570 1.00 91.69 179 SER A N 1
ATOM 1465 C CA . SER A 1 179 ? 3.115 7.200 0.508 1.00 91.69 179 SER A CA 1
ATOM 1466 C C . SER A 1 179 ? 4.260 8.024 1.110 1.00 91.69 179 SER A C 1
ATOM 1468 O O . SER A 1 179 ? 4.049 8.802 2.044 1.00 91.69 179 SER A O 1
ATOM 1470 N N . SER A 1 180 ? 5.484 7.836 0.618 1.00 86.06 180 SER A N 1
ATOM 1471 C CA . SER A 1 180 ? 6.646 8.612 1.057 1.00 86.06 180 SER A CA 1
ATOM 1472 C C . SER A 1 180 ? 6.633 10.001 0.423 1.00 86.06 180 SER A C 1
ATOM 1474 O O . SER A 1 180 ? 6.371 10.148 -0.764 1.00 86.06 180 SER A O 1
ATOM 1476 N N . THR A 1 181 ? 6.996 11.026 1.192 1.00 75.31 181 THR A N 1
ATOM 1477 C CA . THR A 1 181 ? 7.180 12.394 0.677 1.00 75.31 181 THR A CA 1
ATOM 1478 C C . THR A 1 181 ? 8.545 12.617 0.019 1.00 75.31 181 THR A C 1
ATOM 1480 O O . THR A 1 181 ? 8.757 13.651 -0.602 1.00 75.31 181 THR A O 1
ATOM 1483 N N . GLU A 1 182 ? 9.488 11.683 0.184 1.00 67.38 182 GLU A N 1
ATOM 1484 C CA . GLU A 1 182 ? 10.904 11.856 -0.187 1.00 67.38 182 GLU A CA 1
ATOM 1485 C C . GLU A 1 182 ? 11.323 11.100 -1.459 1.00 67.38 182 GLU A C 1
ATOM 1487 O O . GLU A 1 182 ? 12.445 11.280 -1.931 1.00 67.38 182 GLU A O 1
ATOM 1492 N N . GLY A 1 183 ? 10.458 10.248 -2.016 1.00 61.03 183 GLY A N 1
ATOM 1493 C CA . GLY A 1 183 ? 10.779 9.432 -3.188 1.00 61.03 183 GLY A CA 1
ATOM 1494 C C . GLY A 1 183 ? 9.561 9.193 -4.069 1.00 61.03 183 GLY A C 1
ATOM 1495 O O . GLY A 1 183 ? 8.483 8.865 -3.574 1.00 61.03 183 GLY A O 1
ATOM 1496 N N . GLU A 1 184 ? 9.744 9.344 -5.379 1.00 66.12 184 GLU A N 1
ATOM 1497 C CA . GLU A 1 184 ? 8.722 9.019 -6.371 1.00 66.12 184 GLU A CA 1
ATOM 1498 C C . GLU A 1 184 ? 8.500 7.498 -6.373 1.00 66.12 184 GLU A C 1
ATOM 1500 O O . GLU A 1 184 ? 9.381 6.735 -6.768 1.00 66.12 184 GLU A O 1
ATOM 1505 N N . ASN A 1 185 ? 7.322 7.051 -5.928 1.00 77.31 185 ASN A N 1
ATOM 1506 C CA . ASN A 1 185 ? 6.906 5.636 -5.901 1.00 77.31 185 ASN A CA 1
ATOM 1507 C C . ASN A 1 185 ? 7.497 4.778 -4.779 1.00 77.31 185 ASN A C 1
ATOM 1509 O O . ASN A 1 185 ? 7.465 3.545 -4.835 1.00 77.31 185 ASN A O 1
ATOM 1513 N N . ASP A 1 186 ? 7.955 5.431 -3.715 1.00 87.81 186 ASP A N 1
ATOM 1514 C CA . ASP A 1 186 ? 8.281 4.760 -2.469 1.00 87.81 186 ASP A CA 1
ATOM 1515 C C . ASP A 1 186 ? 7.135 4.858 -1.465 1.00 87.81 186 ASP A C 1
ATOM 1517 O O . ASP A 1 186 ? 6.569 5.923 -1.219 1.00 87.81 186 ASP A O 1
ATOM 1521 N N . MET A 1 187 ? 6.887 3.752 -0.780 1.00 91.75 187 MET A N 1
ATOM 1522 C CA . MET A 1 187 ? 6.026 3.699 0.389 1.00 91.75 187 MET A CA 1
ATOM 1523 C C . MET A 1 187 ? 6.881 3.573 1.643 1.00 91.75 187 MET A C 1
ATOM 1525 O O . MET A 1 187 ? 7.936 2.934 1.641 1.00 91.75 187 MET A O 1
ATOM 1529 N N . ILE A 1 188 ? 6.409 4.148 2.740 1.00 94.06 188 ILE A N 1
ATOM 1530 C CA . ILE A 1 188 ? 6.999 3.981 4.068 1.00 94.06 188 ILE A CA 1
ATOM 1531 C C . ILE A 1 188 ? 5.929 3.511 5.040 1.00 94.06 188 ILE A C 1
ATOM 1533 O O . ILE A 1 188 ? 4.735 3.714 4.833 1.00 94.06 188 ILE A O 1
ATOM 1537 N N . GLY A 1 189 ? 6.342 2.869 6.118 1.00 94.44 189 GLY A N 1
ATOM 1538 C CA . GLY A 1 189 ? 5.382 2.319 7.049 1.00 94.44 189 GLY A CA 1
ATOM 1539 C C . GLY A 1 189 ? 5.991 1.856 8.349 1.00 94.44 189 GLY A C 1
ATOM 1540 O O . GLY A 1 189 ? 7.193 1.991 8.604 1.00 94.44 189 GLY A O 1
ATOM 1541 N N . ARG A 1 190 ? 5.118 1.315 9.191 1.00 95.44 190 ARG A N 1
ATOM 1542 C CA . ARG A 1 190 ? 5.468 0.840 10.524 1.00 95.44 190 ARG A CA 1
ATOM 1543 C C . ARG A 1 190 ? 4.712 -0.437 10.866 1.00 95.44 190 ARG A C 1
ATOM 1545 O O . ARG A 1 190 ? 3.528 -0.565 10.562 1.00 95.44 190 ARG A O 1
ATOM 1552 N N . THR A 1 191 ? 5.398 -1.376 11.502 1.00 94.56 191 THR A N 1
ATOM 1553 C CA . THR A 1 191 ? 4.803 -2.620 12.004 1.00 94.56 191 THR A CA 1
ATOM 1554 C C . THR A 1 191 ? 4.107 -2.417 13.355 1.00 94.56 191 THR A C 1
ATOM 1556 O O . THR A 1 191 ? 4.320 -1.417 14.037 1.00 94.56 191 THR A O 1
ATOM 1559 N N . ASP A 1 192 ? 3.314 -3.395 13.785 1.00 92.56 192 ASP A N 1
ATOM 1560 C CA . ASP A 1 192 ? 2.796 -3.532 15.160 1.00 92.56 192 ASP A CA 1
ATOM 1561 C C . ASP A 1 192 ? 3.857 -3.406 16.265 1.00 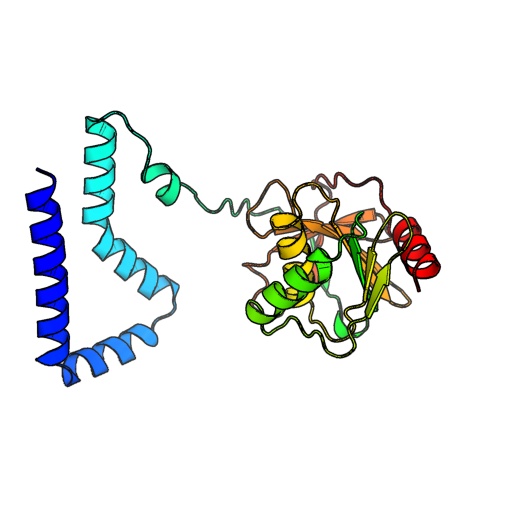92.56 192 ASP A C 1
ATOM 1563 O O . ASP A 1 192 ? 3.600 -2.896 17.351 1.00 92.56 192 ASP A O 1
ATOM 1567 N N . THR A 1 193 ? 5.066 -3.854 15.959 1.00 91.25 193 THR A N 1
ATOM 1568 C CA . THR A 1 193 ? 6.268 -3.814 16.797 1.00 91.25 193 THR A CA 1
ATOM 1569 C C . THR A 1 193 ? 7.064 -2.517 16.646 1.00 91.25 193 THR A C 1
ATOM 1571 O O . THR A 1 193 ? 8.208 -2.444 17.085 1.00 91.25 193 THR A O 1
ATOM 1574 N N . TYR A 1 194 ? 6.477 -1.492 16.026 1.00 90.31 194 TYR A N 1
ATOM 1575 C CA . TYR A 1 194 ? 7.063 -0.173 15.777 1.00 90.31 194 TYR A CA 1
ATOM 1576 C C . TYR A 1 194 ? 8.300 -0.139 14.868 1.00 90.31 194 TYR A C 1
ATOM 1578 O O . TYR A 1 194 ? 8.831 0.948 14.639 1.00 90.31 194 TYR A O 1
ATOM 1586 N N . LYS A 1 195 ? 8.713 -1.272 14.283 1.00 92.81 195 LYS A N 1
ATOM 1587 C CA . LYS A 1 195 ? 9.789 -1.294 13.285 1.00 92.81 195 LYS A CA 1
ATOM 1588 C C . LYS A 1 195 ? 9.355 -0.512 12.055 1.00 92.81 195 LYS A C 1
ATOM 1590 O O . LYS A 1 195 ? 8.251 -0.718 11.537 1.00 92.81 195 LYS A O 1
ATOM 1595 N N . LYS A 1 196 ? 10.228 0.363 11.571 1.00 94.38 196 LYS A N 1
ATOM 1596 C CA . LYS A 1 196 ? 9.967 1.171 10.377 1.00 94.38 196 LYS A CA 1
ATOM 1597 C C . LYS A 1 196 ? 10.446 0.448 9.132 1.00 94.38 196 LYS A C 1
ATOM 1599 O O . LYS A 1 196 ? 11.478 -0.226 9.151 1.00 94.38 196 LYS A O 1
ATOM 1604 N N . PHE A 1 197 ? 9.715 0.598 8.039 1.00 93.56 197 PHE A N 1
ATOM 1605 C CA . PHE A 1 197 ? 10.071 -0.028 6.776 1.00 93.56 197 PHE A CA 1
ATOM 1606 C C . PHE A 1 197 ? 9.749 0.859 5.584 1.00 93.56 197 PHE A C 1
ATOM 1608 O O . PHE A 1 197 ? 8.986 1.818 5.689 1.00 93.56 197 PHE A O 1
ATOM 1615 N N . TRP A 1 198 ? 10.314 0.491 4.441 1.00 91.69 198 TRP A N 1
ATOM 1616 C CA . TRP A 1 198 ? 9.946 1.041 3.148 1.00 91.69 198 TRP A CA 1
ATOM 1617 C C . TRP A 1 198 ? 9.701 -0.069 2.121 1.00 91.69 198 TRP A C 1
ATOM 1619 O O . TRP A 1 198 ? 10.167 -1.205 2.272 1.00 91.69 198 TRP A O 1
ATOM 1629 N N . VAL A 1 199 ? 8.936 0.275 1.094 1.00 90.31 199 VAL A N 1
ATOM 1630 C CA . VAL A 1 199 ? 8.601 -0.549 -0.074 1.00 90.31 199 VAL A CA 1
ATOM 1631 C C . VAL A 1 199 ? 8.815 0.338 -1.290 1.00 90.31 199 VAL A C 1
ATOM 1633 O O . VAL A 1 199 ? 8.513 1.527 -1.217 1.00 90.31 199 VAL A O 1
ATOM 1636 N N . SER A 1 200 ? 9.344 -0.203 -2.382 1.00 86.25 200 SER A N 1
ATOM 1637 C CA . SER A 1 200 ? 9.546 0.582 -3.599 1.00 86.25 200 SER A CA 1
ATOM 1638 C C . SER A 1 200 ? 8.802 -0.065 -4.736 1.00 86.25 200 SER A C 1
ATOM 1640 O O . SER A 1 200 ? 9.120 -1.183 -5.135 1.00 86.25 200 SER A O 1
ATOM 1642 N N . LEU A 1 201 ? 7.821 0.649 -5.273 1.00 80.88 201 LEU A N 1
ATOM 1643 C CA . LEU A 1 201 ? 6.985 0.132 -6.347 1.00 80.88 201 LEU A CA 1
ATOM 1644 C C . LEU A 1 201 ? 7.798 -0.099 -7.633 1.00 80.88 201 LEU A C 1
ATOM 1646 O O . LEU A 1 201 ? 7.441 -0.961 -8.426 1.00 80.88 201 LEU A O 1
ATOM 1650 N N . TYR A 1 202 ? 8.934 0.580 -7.816 1.00 76.06 202 TYR A N 1
ATOM 1651 C CA . TYR A 1 202 ? 9.844 0.294 -8.929 1.00 76.06 202 TYR A CA 1
ATOM 1652 C C . TYR A 1 202 ? 10.647 -1.000 -8.746 1.00 76.06 202 TYR A C 1
ATOM 1654 O O . TYR A 1 202 ? 10.740 -1.802 -9.672 1.00 76.06 202 TYR A O 1
ATOM 1662 N N . ASP A 1 203 ? 11.231 -1.219 -7.565 1.00 66.94 203 ASP A N 1
ATOM 1663 C CA . ASP A 1 203 ? 12.066 -2.404 -7.312 1.00 66.94 203 ASP A CA 1
ATOM 1664 C C . ASP A 1 203 ? 11.236 -3.682 -7.076 1.00 66.94 203 ASP A C 1
ATOM 1666 O O . ASP A 1 203 ? 11.760 -4.797 -7.211 1.00 66.94 203 ASP A O 1
ATOM 1670 N N . ASP A 1 204 ? 9.970 -3.522 -6.678 1.00 62.09 204 ASP A N 1
ATOM 1671 C CA . ASP A 1 204 ? 9.080 -4.603 -6.240 1.00 62.09 204 ASP A CA 1
ATOM 1672 C C . ASP A 1 204 ? 8.053 -5.041 -7.298 1.00 62.09 204 ASP A C 1
ATOM 1674 O O . ASP A 1 204 ? 7.238 -5.916 -7.007 1.00 62.09 204 ASP A O 1
ATOM 1678 N N . LEU A 1 205 ? 8.160 -4.534 -8.537 1.00 60.31 205 LEU A N 1
ATOM 1679 C CA . LEU A 1 205 ? 7.432 -5.025 -9.725 1.00 60.31 205 LEU A CA 1
ATOM 1680 C C . LEU A 1 205 ? 7.590 -6.548 -9.942 1.00 60.31 205 LEU A C 1
ATOM 1682 O O . LEU A 1 205 ? 6.714 -7.192 -10.507 1.00 60.31 205 LEU A O 1
ATOM 1686 N N . ASP A 1 206 ? 8.677 -7.151 -9.444 1.00 56.66 206 ASP A N 1
ATOM 1687 C CA . ASP A 1 206 ? 8.955 -8.596 -9.525 1.00 56.66 206 ASP A CA 1
ATOM 1688 C C . ASP A 1 206 ? 8.313 -9.426 -8.381 1.00 56.66 206 ASP A C 1
ATOM 1690 O O . ASP A 1 206 ? 8.902 -10.409 -7.921 1.00 56.66 206 ASP A O 1
ATOM 1694 N N . ASN A 1 207 ? 7.126 -9.056 -7.879 1.00 58.06 207 ASN A N 1
ATOM 1695 C CA . ASN A 1 207 ? 6.384 -9.817 -6.850 1.00 58.06 207 ASN A CA 1
ATOM 1696 C C . ASN A 1 207 ? 7.159 -10.074 -5.542 1.00 58.06 207 ASN A C 1
ATOM 1698 O O . ASN A 1 207 ? 7.057 -11.122 -4.893 1.00 58.06 207 ASN A O 1
ATOM 1702 N N . LYS A 1 208 ? 7.971 -9.105 -5.124 1.00 70.06 208 LYS A N 1
ATOM 1703 C CA . LYS A 1 208 ? 8.764 -9.208 -3.898 1.00 70.06 208 LYS A CA 1
ATOM 1704 C C . LYS A 1 208 ? 7.934 -8.805 -2.680 1.00 70.06 208 LYS A C 1
ATOM 1706 O O . LYS A 1 208 ? 7.921 -7.652 -2.266 1.00 70.06 208 LYS A O 1
ATOM 1711 N N . GLU A 1 209 ? 7.273 -9.783 -2.064 1.00 85.44 209 GLU A N 1
ATOM 1712 C CA . GLU A 1 209 ? 6.499 -9.598 -0.827 1.00 85.44 209 GLU A CA 1
ATOM 1713 C C . GLU A 1 209 ? 7.414 -9.503 0.413 1.00 85.44 209 GLU A C 1
ATOM 1715 O O . GLU A 1 209 ? 7.509 -10.423 1.233 1.00 85.44 209 GLU A O 1
ATOM 1720 N N . PHE A 1 210 ? 8.147 -8.398 0.562 1.00 88.62 210 PHE A N 1
ATOM 1721 C CA . PHE A 1 210 ? 8.907 -8.135 1.784 1.00 88.62 210 PHE A CA 1
ATOM 1722 C C . PHE A 1 210 ? 8.923 -6.665 2.188 1.00 88.62 210 PHE A C 1
ATOM 1724 O O . PHE A 1 210 ? 8.897 -5.754 1.367 1.00 88.62 210 PHE A O 1
ATOM 1731 N N . LEU A 1 211 ? 9.048 -6.444 3.494 1.00 91.44 211 LEU A N 1
ATOM 1732 C CA . LEU A 1 211 ? 9.250 -5.128 4.088 1.00 91.44 211 LEU A CA 1
ATOM 1733 C C . LEU A 1 211 ? 10.752 -4.893 4.282 1.00 91.44 211 LEU A C 1
ATOM 1735 O O . LEU A 1 211 ? 11.434 -5.711 4.911 1.00 91.44 211 LEU A O 1
ATOM 1739 N N . ARG A 1 212 ? 11.285 -3.784 3.758 1.00 91.69 212 ARG A N 1
ATOM 1740 C CA . ARG A 1 212 ? 12.689 -3.394 3.964 1.00 91.69 212 ARG A CA 1
ATOM 1741 C C . ARG A 1 212 ? 12.798 -2.573 5.241 1.00 91.69 212 ARG A C 1
ATOM 1743 O O . ARG A 1 212 ? 12.431 -1.402 5.253 1.00 91.69 212 ARG A O 1
ATOM 1750 N N . ILE A 1 213 ? 13.290 -3.179 6.315 1.00 93.00 213 ILE A N 1
ATOM 1751 C CA . ILE A 1 213 ? 13.405 -2.528 7.622 1.00 93.00 213 ILE A CA 1
ATOM 1752 C C . ILE A 1 213 ? 14.501 -1.463 7.584 1.00 93.00 213 ILE A C 1
ATOM 1754 O O . ILE A 1 213 ? 15.619 -1.724 7.125 1.00 93.00 213 ILE A O 1
ATOM 1758 N N . ASN A 1 214 ? 14.173 -0.274 8.086 1.00 90.94 214 ASN A N 1
ATOM 1759 C CA . ASN A 1 214 ? 15.089 0.849 8.227 1.00 90.94 214 ASN A CA 1
ATOM 1760 C C . ASN A 1 214 ? 14.615 1.799 9.339 1.00 90.94 214 ASN A C 1
ATOM 1762 O O . ASN A 1 214 ? 13.727 2.623 9.135 1.00 90.94 214 ASN A O 1
ATOM 1766 N N . GLU A 1 215 ? 15.262 1.738 10.503 1.00 86.62 215 GLU A N 1
ATOM 1767 C CA . GLU A 1 215 ? 14.894 2.548 11.677 1.00 86.62 215 GLU A CA 1
ATOM 1768 C C . GLU A 1 215 ? 15.164 4.054 11.512 1.00 86.62 215 GLU A C 1
ATOM 1770 O O . GLU A 1 215 ? 14.615 4.874 12.256 1.00 86.62 215 GLU A O 1
ATOM 1775 N N . LYS A 1 216 ? 15.973 4.434 10.512 1.00 86.38 216 LYS A N 1
ATOM 1776 C CA . LYS A 1 216 ? 16.287 5.836 10.201 1.00 86.38 216 LYS A CA 1
ATOM 1777 C C . LYS A 1 216 ? 15.177 6.545 9.426 1.00 86.38 216 LYS A C 1
ATOM 1779 O O . LYS A 1 216 ? 15.279 7.748 9.234 1.00 86.38 216 LYS A O 1
ATOM 1784 N N . LEU A 1 217 ? 14.157 5.821 8.959 1.00 85.44 217 LEU A N 1
ATOM 1785 C CA . LEU A 1 217 ? 13.030 6.432 8.258 1.00 85.44 217 LEU A CA 1
ATOM 1786 C C . LEU A 1 217 ? 12.269 7.375 9.188 1.00 85.44 217 LEU A C 1
ATOM 1788 O O . LEU A 1 217 ? 12.095 7.081 10.375 1.00 85.44 217 LEU A O 1
ATOM 1792 N N . ASP A 1 218 ? 11.769 8.471 8.636 1.00 84.12 218 ASP A N 1
ATOM 1793 C CA . ASP A 1 218 ? 10.792 9.306 9.316 1.00 84.12 218 ASP A CA 1
ATOM 1794 C C . ASP A 1 218 ? 9.385 8.914 8.857 1.00 84.12 218 ASP A C 1
ATOM 1796 O O . ASP A 1 218 ? 9.067 8.970 7.673 1.00 84.12 218 ASP A O 1
ATOM 1800 N N . VAL A 1 219 ? 8.557 8.443 9.790 1.00 82.62 219 VAL A N 1
ATOM 1801 C CA . VAL A 1 219 ? 7.180 8.011 9.512 1.00 82.62 219 VAL A CA 1
ATOM 1802 C C . VAL A 1 219 ? 6.259 8.959 10.262 1.00 82.62 219 VAL A C 1
ATOM 1804 O O . VAL A 1 219 ? 5.900 8.717 11.416 1.00 82.62 219 VAL A O 1
ATOM 1807 N N . ASN A 1 220 ? 5.886 10.048 9.592 1.00 72.38 220 ASN A N 1
ATOM 1808 C CA . ASN A 1 220 ? 5.058 11.121 10.138 1.00 72.38 220 ASN A CA 1
ATOM 1809 C C . ASN A 1 220 ? 3.572 10.734 10.174 1.00 72.38 220 ASN A C 1
ATOM 1811 O O . ASN A 1 220 ? 2.738 11.304 9.477 1.00 72.38 220 ASN A O 1
ATOM 1815 N N . SER A 1 221 ? 3.229 9.738 10.994 1.00 76.12 221 SER A N 1
ATOM 1816 C CA . SER A 1 221 ? 1.840 9.368 11.266 1.00 76.12 221 SER A CA 1
ATOM 1817 C C . SER A 1 221 ? 1.611 9.113 12.753 1.00 76.12 221 SER A C 1
ATOM 1819 O O . SER A 1 221 ? 2.274 8.283 13.380 1.00 76.12 221 SER A O 1
ATOM 1821 N N . GLN A 1 222 ? 0.623 9.814 13.313 1.00 81.38 222 GLN A N 1
ATOM 1822 C CA . GLN A 1 222 ? 0.134 9.572 14.673 1.00 81.38 222 GLN A CA 1
ATOM 1823 C C . GLN A 1 222 ? -0.673 8.265 14.766 1.00 81.38 222 GLN A C 1
ATOM 1825 O O . GLN A 1 222 ? -0.850 7.727 15.859 1.00 81.38 222 GLN A O 1
ATOM 1830 N N . LEU A 1 223 ? -1.126 7.728 13.627 1.00 87.44 223 LEU A N 1
ATOM 1831 C CA . LEU A 1 223 ? -1.901 6.495 13.569 1.00 87.44 223 LEU A CA 1
ATOM 1832 C C . LEU A 1 223 ? -1.009 5.281 13.848 1.00 87.44 223 LEU A C 1
ATOM 1834 O O . LEU A 1 223 ? 0.105 5.133 13.338 1.00 87.44 223 LEU A O 1
ATOM 1838 N N . THR A 1 224 ? -1.519 4.388 14.684 1.00 91.19 224 THR A N 1
ATOM 1839 C CA . THR A 1 224 ? -0.938 3.083 15.013 1.00 91.19 224 THR A CA 1
ATOM 1840 C C . THR A 1 224 ? -1.782 1.969 14.408 1.00 91.19 224 THR A C 1
ATOM 1842 O O . THR A 1 224 ? -2.967 2.163 14.133 1.00 91.19 224 THR A O 1
ATOM 1845 N N . THR A 1 225 ? -1.212 0.773 14.259 1.00 91.75 225 THR A N 1
ATOM 1846 C CA . THR A 1 225 ? -1.967 -0.413 13.817 1.00 91.75 225 THR A CA 1
ATOM 1847 C C . THR A 1 225 ? -3.193 -0.670 14.699 1.00 91.75 225 THR A C 1
ATOM 1849 O O . THR A 1 225 ? -4.264 -0.955 14.180 1.00 91.75 225 THR A O 1
ATOM 1852 N N . VAL A 1 226 ? -3.078 -0.447 16.014 1.00 93.00 226 VAL A N 1
ATOM 1853 C CA . VAL A 1 226 ? -4.188 -0.557 16.978 1.00 93.00 226 VAL A CA 1
ATOM 1854 C C . VAL A 1 226 ? -5.294 0.464 16.697 1.00 93.00 226 VAL A C 1
ATOM 1856 O O . VAL A 1 226 ? -6.476 0.123 16.716 1.00 93.00 226 VAL A O 1
ATOM 1859 N N . SER A 1 227 ? -4.931 1.725 16.428 1.00 93.31 227 SER A N 1
ATOM 1860 C CA . SER A 1 227 ? -5.926 2.753 16.095 1.00 93.31 227 SER A CA 1
ATOM 1861 C C . SER A 1 227 ? -6.636 2.455 14.772 1.00 93.31 227 SER A C 1
ATOM 1863 O O . SER A 1 227 ? -7.853 2.598 14.699 1.00 93.31 227 SER A O 1
ATOM 1865 N N . LEU A 1 228 ? -5.902 1.963 13.769 1.00 95.00 228 LEU A N 1
ATOM 1866 C CA . LEU A 1 228 ? -6.451 1.613 12.460 1.00 95.00 228 LEU A CA 1
ATOM 1867 C C . LEU A 1 228 ? -7.382 0.404 12.553 1.00 95.00 228 LEU A C 1
ATOM 1869 O O . LEU A 1 228 ? -8.468 0.426 11.986 1.00 95.00 228 LEU A O 1
ATOM 1873 N N . GLU A 1 229 ? -7.020 -0.613 13.336 1.00 95.62 229 GLU A N 1
ATOM 1874 C CA . GLU A 1 229 ? -7.894 -1.761 13.579 1.00 95.62 229 GLU A CA 1
ATOM 1875 C C . GLU A 1 229 ? -9.219 -1.337 14.228 1.00 95.62 229 GLU A C 1
ATOM 1877 O O . GLU A 1 229 ? -10.285 -1.813 13.837 1.00 95.62 229 GLU A O 1
ATOM 1882 N N . LYS A 1 230 ? -9.175 -0.397 15.182 1.00 95.38 230 LYS A N 1
ATOM 1883 C CA . LYS A 1 230 ? -10.386 0.170 15.788 1.00 95.38 230 LYS A CA 1
ATOM 1884 C C . LYS A 1 230 ? -11.235 0.930 14.765 1.00 95.38 230 LYS A C 1
ATOM 1886 O O . LYS A 1 230 ? -12.453 0.794 14.792 1.00 95.38 230 LYS A O 1
ATOM 1891 N N . MET A 1 231 ? -10.616 1.702 13.869 1.00 96.00 231 MET A N 1
ATOM 1892 C CA . MET A 1 231 ? -11.332 2.403 12.794 1.00 96.00 231 MET A CA 1
ATOM 1893 C C . MET A 1 231 ? -12.023 1.420 11.844 1.00 96.00 231 MET A C 1
ATOM 1895 O O . MET A 1 231 ? -13.206 1.575 11.564 1.00 96.00 231 MET A O 1
ATOM 1899 N N . VAL A 1 232 ? -11.330 0.361 11.415 1.00 96.19 232 VAL A N 1
ATOM 1900 C CA . VAL A 1 232 ? -11.918 -0.672 10.547 1.00 96.19 232 VAL A CA 1
ATOM 1901 C C . VAL A 1 232 ? -13.115 -1.344 11.222 1.00 96.19 232 VAL A C 1
ATOM 1903 O O . VAL A 1 232 ? -14.179 -1.429 10.620 1.00 96.19 232 VAL A O 1
ATOM 1906 N N . ARG A 1 233 ? -12.986 -1.755 12.490 1.00 95.38 233 ARG A N 1
ATOM 1907 C CA . ARG A 1 233 ? -14.087 -2.384 13.247 1.00 95.38 233 ARG A CA 1
ATOM 1908 C C . ARG A 1 233 ? -15.295 -1.474 13.470 1.00 95.38 233 ARG A C 1
ATOM 1910 O O . ARG A 1 233 ? -16.378 -1.981 13.711 1.00 95.38 233 ARG A O 1
ATOM 1917 N N . ASN A 1 234 ? -15.098 -0.159 13.483 1.00 94.62 234 ASN A N 1
ATOM 1918 C CA . ASN A 1 234 ? -16.188 0.797 13.659 1.00 94.62 234 ASN A CA 1
ATOM 1919 C C . ASN A 1 234 ? -16.925 1.090 12.346 1.00 94.62 234 ASN A C 1
ATOM 1921 O O . ASN A 1 234 ? -18.072 1.523 12.389 1.00 94.62 234 ASN A O 1
ATOM 1925 N N . ALA A 1 235 ? -16.251 0.930 11.205 1.00 93.00 235 ALA A N 1
ATOM 1926 C CA . ALA A 1 235 ? -16.820 1.202 9.890 1.00 93.00 235 ALA A CA 1
ATOM 1927 C C . ALA A 1 235 ? -17.541 -0.009 9.280 1.00 93.00 235 ALA A C 1
ATOM 1929 O O . ALA A 1 235 ? -18.472 0.187 8.503 1.00 93.00 235 ALA A O 1
ATOM 1930 N N . MET A 1 236 ? -17.087 -1.227 9.597 1.00 88.75 236 MET A N 1
ATOM 1931 C CA . MET A 1 236 ? -17.623 -2.494 9.078 1.00 88.75 236 MET A CA 1
ATOM 1932 C C . MET A 1 236 ? -18.614 -3.142 10.038 1.00 88.75 236 MET A C 1
ATOM 1934 O O . MET A 1 236 ? -19.611 -3.707 9.536 1.00 88.75 236 MET A O 1
#

Foldseek 3Di:
DVVVVVVVVVVVVVVVVCCCVVCVPVCVVVVVVLVPDDPVVSVVVVCVVCVVVVVVVVVVCVVVVHCDVVVVVPPPQPPVVADFPDKAFDPQLQKWKKKKKQDQDPCLVVLLVVLVVVDVQQDCVVWDWFGDPGMIMITRNRHAPLSRLSSQVSCCVVVVVMFMKMWIDHPPWIKIWHCDPPGDQKIWIAILVRFIFIDHSVVCVVVRRITRTDNPDDDPDPDHNVNVVVVVVVRD

Sequence (236 aa):
MKYVFEGLIIIGIVALIVTIIKY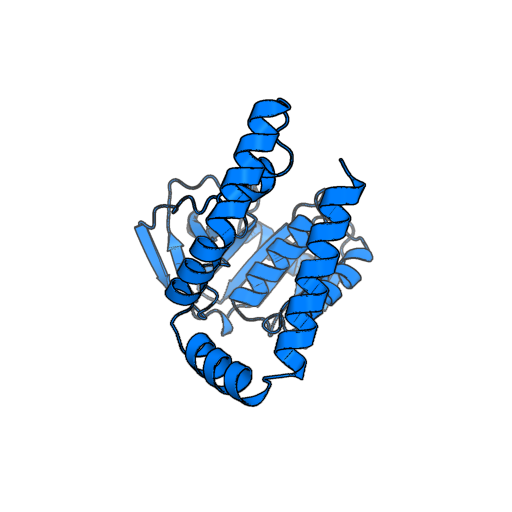PKDIGKGLLGTLSLPFRRLWTLIRFLLLPFELLILFLEHKFDVNYLTKFIDSESSSTKKQTTERKHINFKNFKKYVIINSTSEQIEEEVREADECCLELNLVELRISRTDTYTVIDVPQTGFYGYNFLIQWLTNSLKENQIVGFASNASFSFLTISSTEGENDMIGRTDTYKKFWVSLYDDLDNKEFLRINEKLDVNSQLTTVSLEKMVRNAM